Protein AF-A0A945SGS2-F1 (afdb_monomer_lite)

pLDDT: mean 89.03, std 10.21, range [45.59, 98.19]

Secondary structure (DSSP, 8-state):
-EEEEEEEESS-HHHHHHHHH-HHHHHHHHTTTEEEEEEESSS--SS--TT--EEEEEEETTTEEEEEEEE-EEEEE-SS-EEEEE---B-STTGGG-SEEEEEEEEEE-SBSSEEEEEEEEEE-GGGHHHHHHHHHHHHHHHHHHHHHHGGGGS-HHHHHHHHHHHHSPP--SPPHHHHHHHTTPPP-EEEEET-TT-HHHHHHHHTT-EEEEEES-HHHHHHHHHHHHHHHHHH-----EEEEE--TTTSPPPP-TT-EEEEEEES----HHHHHHHHHHHHHHEEEEEEEEEE-B-GGGGGSSS----GGGB--HHHHHTTSPP-

Structure (mmCIF, N/CA/C/O backbone):
data_AF-A0A945SGS2-F1
#
_entry.id   AF-A0A945SGS2-F1
#
loop_
_atom_site.group_PDB
_atom_site.id
_atom_site.type_symbol
_atom_site.label_atom_id
_atom_site.label_alt_id
_atom_site.label_comp_id
_atom_site.label_asym_id
_atom_site.label_entity_id
_atom_site.label_seq_id
_atom_site.pdbx_PDB_ins_code
_atom_site.Cartn_x
_atom_site.Cartn_y
_atom_site.Cartn_z
_atom_site.occupancy
_atom_site.B_iso_or_equiv
_atom_site.auth_seq_id
_atom_site.auth_comp_id
_atom_site.auth_asym_id
_atom_site.auth_atom_id
_atom_site.pdbx_PDB_model_num
ATOM 1 N N . MET A 1 1 ? 27.101 -7.516 -10.297 1.00 91.81 1 MET A N 1
ATOM 2 C CA . MET A 1 1 ? 27.060 -6.389 -9.331 1.00 91.81 1 MET A CA 1
ATOM 3 C C . MET A 1 1 ? 25.618 -6.093 -8.938 1.00 91.81 1 MET A C 1
ATOM 5 O O . MET A 1 1 ? 24.712 -6.468 -9.669 1.00 91.81 1 MET A O 1
ATOM 9 N N . LYS A 1 2 ? 25.403 -5.429 -7.794 1.00 94.69 2 LYS A N 1
ATOM 10 C CA . LYS A 1 2 ? 24.066 -5.116 -7.269 1.00 94.69 2 LYS A CA 1
ATOM 11 C C . LYS A 1 2 ? 23.910 -3.619 -6.990 1.00 94.69 2 LYS A C 1
ATOM 13 O O . LYS A 1 2 ? 24.799 -2.997 -6.405 1.00 94.69 2 LYS A O 1
ATOM 18 N N . VAL A 1 3 ? 22.773 -3.055 -7.382 1.00 95.50 3 VAL A N 1
ATOM 19 C CA . VAL A 1 3 ? 22.263 -1.751 -6.942 1.00 95.50 3 VAL A CA 1
ATOM 20 C C . VAL A 1 3 ? 21.017 -2.031 -6.108 1.00 95.50 3 VAL A C 1
ATOM 22 O O . VAL A 1 3 ? 20.158 -2.787 -6.535 1.00 95.50 3 VAL A O 1
ATOM 25 N N . SER A 1 4 ? 20.929 -1.480 -4.901 1.00 96.56 4 SER A N 1
ATOM 26 C CA . SER A 1 4 ? 19.769 -1.658 -4.020 1.00 96.56 4 SER A CA 1
ATOM 27 C C . SER A 1 4 ? 19.513 -0.358 -3.277 1.00 96.56 4 SER A C 1
ATOM 29 O O . SER A 1 4 ? 20.411 0.173 -2.617 1.00 96.56 4 SER A O 1
ATOM 31 N N . LEU A 1 5 ? 18.319 0.197 -3.459 1.00 96.56 5 LEU A N 1
ATOM 32 C CA . LEU A 1 5 ? 17.861 1.408 -2.788 1.00 96.56 5 LEU A CA 1
ATOM 33 C C . LEU A 1 5 ? 16.509 1.136 -2.128 1.00 96.56 5 LEU A C 1
ATOM 35 O O . LEU A 1 5 ? 15.723 0.315 -2.598 1.00 96.56 5 LEU A O 1
ATOM 39 N N . ARG A 1 6 ? 16.222 1.874 -1.056 1.00 95.69 6 ARG A N 1
ATOM 40 C CA . ARG A 1 6 ? 14.911 1.881 -0.405 1.00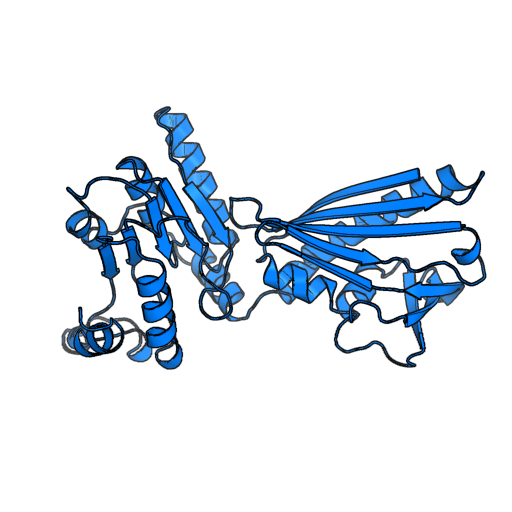 95.69 6 ARG A CA 1
ATOM 41 C C . ARG A 1 6 ? 14.309 3.269 -0.438 1.00 95.69 6 ARG A C 1
ATOM 43 O O . ARG A 1 6 ? 15.023 4.266 -0.301 1.00 95.69 6 ARG A O 1
ATOM 50 N N . VAL A 1 7 ? 12.993 3.325 -0.582 1.00 94.44 7 VAL A N 1
ATOM 51 C CA . VAL A 1 7 ? 12.248 4.575 -0.580 1.00 94.44 7 VAL A CA 1
ATOM 52 C C . VAL A 1 7 ? 10.895 4.417 0.098 1.00 94.44 7 VAL A C 1
ATOM 54 O O . VAL A 1 7 ? 10.188 3.443 -0.117 1.00 94.44 7 VAL A O 1
ATOM 57 N N . MET A 1 8 ? 10.537 5.416 0.901 1.00 92.19 8 MET A N 1
ATOM 58 C CA . MET A 1 8 ? 9.206 5.549 1.482 1.00 92.19 8 MET A CA 1
ATOM 59 C C . MET A 1 8 ? 8.302 6.315 0.521 1.00 92.19 8 MET A C 1
ATOM 61 O O . MET A 1 8 ? 8.643 7.429 0.105 1.00 92.19 8 MET A O 1
ATOM 65 N N . LEU A 1 9 ? 7.166 5.717 0.183 1.00 92.31 9 LEU A N 1
ATOM 66 C CA . LEU A 1 9 ? 6.154 6.260 -0.712 1.00 92.31 9 LEU A CA 1
ATOM 67 C C . LEU A 1 9 ? 4.896 6.586 0.110 1.00 92.31 9 LEU A C 1
ATOM 69 O O . LEU A 1 9 ? 4.345 5.684 0.741 1.00 92.31 9 LEU A O 1
ATOM 73 N N . PRO A 1 10 ? 4.436 7.850 0.153 1.00 88.94 10 PRO A N 1
ATOM 74 C CA . PRO A 1 10 ? 3.226 8.244 0.879 1.00 88.94 10 PRO A CA 1
ATOM 75 C C . PRO A 1 10 ? 1.946 7.846 0.116 1.00 88.94 10 PRO A C 1
ATOM 77 O O . PRO A 1 10 ? 1.160 8.695 -0.298 1.00 88.94 10 PRO A O 1
ATOM 80 N N . CYS A 1 11 ? 1.766 6.545 -0.087 1.00 89.44 11 CYS A N 1
ATOM 81 C CA . CYS A 1 11 ? 0.606 5.901 -0.701 1.00 89.44 11 CYS A CA 1
ATOM 82 C C . CYS A 1 11 ? 0.388 4.524 -0.056 1.00 89.44 11 CYS A C 1
ATOM 84 O O . CYS A 1 11 ? 1.286 4.006 0.624 1.00 89.44 11 CYS A O 1
ATOM 86 N N . THR A 1 12 ? -0.777 3.920 -0.283 1.00 88.88 12 THR A N 1
ATOM 87 C CA . THR A 1 12 ? -1.044 2.544 0.165 1.00 88.88 12 THR A CA 1
ATOM 88 C C . THR A 1 12 ? -0.219 1.533 -0.642 1.00 88.88 12 THR A C 1
ATOM 90 O O . THR A 1 12 ? 0.296 1.841 -1.725 1.00 88.88 12 THR A O 1
ATOM 93 N N . VAL A 1 13 ? -0.087 0.305 -0.122 1.00 89.69 13 VAL A N 1
ATOM 94 C CA . VAL A 1 13 ? 0.622 -0.781 -0.827 1.00 89.69 13 VAL A CA 1
ATOM 95 C C . VAL A 1 13 ? -0.072 -1.084 -2.154 1.00 89.69 13 VAL A C 1
ATOM 97 O O . VAL A 1 13 ? 0.602 -1.297 -3.158 1.00 89.69 13 VAL A O 1
ATOM 100 N N . SER A 1 14 ? -1.405 -1.053 -2.176 1.00 88.62 14 SER A N 1
ATOM 101 C CA . SER A 1 14 ? -2.217 -1.300 -3.369 1.00 88.62 14 SER A CA 1
ATOM 102 C C . SER A 1 14 ? -2.056 -0.202 -4.427 1.00 88.62 14 SER A C 1
ATOM 104 O O . SER A 1 14 ? -1.898 -0.518 -5.605 1.00 88.62 14 SER A O 1
ATOM 106 N N . GLU A 1 15 ? -2.000 1.073 -4.023 1.00 91.75 15 GLU A N 1
ATOM 107 C CA . GLU A 1 15 ? -1.710 2.199 -4.927 1.00 91.75 15 GLU A CA 1
ATOM 108 C C . GLU A 1 15 ? -0.306 2.072 -5.545 1.00 91.75 15 GLU A C 1
ATOM 110 O O . GLU A 1 15 ? -0.137 2.183 -6.761 1.00 91.75 15 GLU A O 1
ATOM 115 N N . ALA A 1 16 ? 0.707 1.763 -4.726 1.00 94.44 16 ALA A N 1
ATOM 116 C CA . ALA A 1 16 ? 2.061 1.513 -5.217 1.00 94.44 16 ALA A CA 1
ATOM 117 C C . ALA A 1 16 ? 2.120 0.285 -6.142 1.00 94.44 16 ALA A C 1
ATOM 119 O O . ALA A 1 16 ? 2.808 0.314 -7.161 1.00 94.44 16 ALA A O 1
ATOM 120 N N . TRP A 1 17 ? 1.391 -0.785 -5.817 1.00 94.62 17 TRP A N 1
ATOM 121 C CA . TRP A 1 17 ? 1.343 -2.011 -6.614 1.00 94.62 17 TRP A CA 1
ATOM 122 C C . TRP A 1 17 ? 0.748 -1.764 -7.998 1.00 94.62 17 TRP A C 1
ATOM 124 O O . TRP A 1 17 ? 1.344 -2.174 -8.995 1.00 94.62 17 TRP A O 1
ATOM 134 N N . ALA A 1 18 ? -0.364 -1.030 -8.071 1.00 94.25 18 ALA A N 1
ATOM 135 C CA . ALA A 1 18 ? -0.963 -0.609 -9.333 1.00 94.25 18 ALA A CA 1
ATOM 136 C C . ALA A 1 18 ? 0.009 0.251 -10.158 1.00 94.25 18 ALA A C 1
ATOM 138 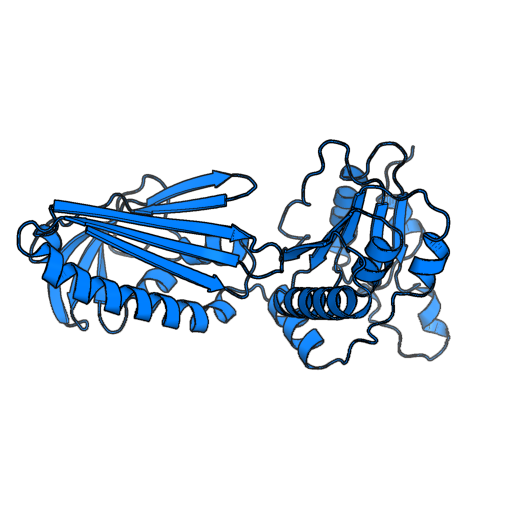O O . ALA A 1 18 ? 0.184 0.007 -11.350 1.00 94.25 18 ALA A O 1
ATOM 139 N N . ALA A 1 19 ? 0.717 1.189 -9.519 1.00 96.19 19 ALA A N 1
ATOM 140 C CA . ALA A 1 19 ? 1.714 2.023 -10.189 1.00 96.19 19 ALA A CA 1
ATOM 141 C C . ALA A 1 19 ? 2.895 1.218 -10.760 1.00 96.19 19 ALA A C 1
ATOM 143 O O . ALA A 1 19 ? 3.389 1.542 -11.839 1.00 96.19 19 ALA A O 1
ATOM 144 N N . LEU A 1 20 ? 3.345 0.154 -10.083 1.00 96.62 20 LEU A N 1
ATOM 145 C CA . LEU A 1 20 ? 4.379 -0.738 -10.628 1.00 96.62 20 LEU A CA 1
ATOM 146 C C . LEU A 1 20 ? 3.898 -1.519 -11.860 1.00 96.62 20 LEU A C 1
ATOM 148 O O . LEU A 1 20 ? 4.720 -1.879 -12.701 1.00 96.62 20 LEU A O 1
ATOM 152 N N . HIS A 1 21 ? 2.589 -1.745 -11.986 1.00 97.00 21 HIS A N 1
ATOM 153 C CA . HIS A 1 21 ? 1.982 -2.404 -13.140 1.00 97.00 21 HIS A CA 1
ATOM 154 C C . HIS A 1 21 ? 1.683 -1.447 -14.299 1.00 97.00 21 HIS A C 1
ATOM 156 O O . HIS A 1 21 ? 1.364 -1.924 -15.381 1.00 97.00 21 HIS A O 1
ATOM 162 N N . ASP A 1 22 ? 1.815 -0.132 -14.123 1.00 96.88 22 ASP A N 1
ATOM 163 C CA . ASP A 1 22 ? 1.507 0.860 -15.155 1.00 96.88 22 ASP A CA 1
ATOM 164 C C . ASP A 1 22 ? 2.745 1.181 -16.033 1.00 96.88 22 ASP A C 1
ATOM 166 O O . ASP A 1 22 ? 3.735 1.758 -15.552 1.00 96.88 22 ASP A O 1
ATOM 170 N N . PRO A 1 23 ? 2.725 0.877 -17.349 1.00 96.38 23 PRO A N 1
ATOM 171 C CA . PRO A 1 23 ? 3.820 1.230 -18.257 1.00 96.38 23 PRO A CA 1
ATOM 172 C C . PRO A 1 23 ? 4.071 2.739 -18.388 1.00 96.38 23 PRO A C 1
ATOM 174 O O . PRO A 1 23 ? 5.188 3.157 -18.728 1.00 96.38 23 PRO A O 1
ATOM 177 N N . ALA A 1 24 ? 3.076 3.583 -18.100 1.00 95.56 24 ALA A N 1
ATOM 178 C CA . ALA A 1 24 ? 3.249 5.029 -18.062 1.00 95.56 24 ALA A CA 1
ATOM 179 C C . ALA A 1 24 ? 4.173 5.443 -16.908 1.00 95.56 24 ALA A C 1
ATOM 181 O O . ALA A 1 24 ? 5.042 6.300 -17.104 1.00 95.56 24 ALA A O 1
ATOM 182 N N . VAL A 1 25 ? 4.071 4.789 -15.744 1.00 96.38 25 VAL A N 1
ATOM 183 C CA . VAL A 1 25 ? 4.983 5.008 -14.610 1.00 96.38 25 VAL A CA 1
ATOM 184 C C . VAL A 1 25 ? 6.394 4.562 -14.976 1.00 96.38 25 VAL A C 1
ATOM 186 O O . VAL A 1 25 ? 7.332 5.342 -14.805 1.00 96.38 25 VAL A O 1
ATOM 189 N N . PHE A 1 26 ? 6.553 3.368 -15.562 1.00 96.00 26 PHE A N 1
ATOM 190 C CA . PHE A 1 26 ? 7.840 2.882 -16.087 1.00 96.00 26 PHE A CA 1
ATOM 191 C C . PHE A 1 26 ? 8.490 3.880 -17.061 1.00 96.00 26 PHE A C 1
ATOM 193 O O . PHE A 1 26 ? 9.680 4.195 -16.955 1.00 96.00 26 PHE A O 1
ATOM 200 N N . THR A 1 27 ? 7.699 4.438 -17.977 1.00 95.62 27 THR A N 1
ATOM 201 C CA . THR A 1 27 ? 8.158 5.451 -18.933 1.00 95.62 27 THR A CA 1
ATOM 202 C C . THR A 1 27 ? 8.552 6.756 -18.238 1.00 95.62 27 THR A C 1
ATOM 204 O O . THR A 1 27 ? 9.588 7.344 -18.558 1.00 95.62 27 THR A O 1
ATOM 207 N N . ALA A 1 28 ? 7.743 7.234 -17.291 1.00 96.25 28 ALA A N 1
ATOM 208 C CA . ALA A 1 28 ? 7.964 8.506 -16.611 1.00 96.25 28 ALA A CA 1
ATOM 209 C C . ALA A 1 28 ? 9.240 8.493 -15.762 1.00 96.25 28 ALA A C 1
ATOM 211 O O . ALA A 1 28 ? 10.031 9.433 -15.832 1.00 96.25 28 ALA A O 1
ATOM 212 N N . VAL A 1 29 ? 9.483 7.413 -15.017 1.00 96.31 29 VAL A N 1
ATOM 213 C CA . VAL A 1 29 ? 10.672 7.284 -14.158 1.00 96.31 29 VAL A CA 1
ATOM 214 C C . VAL A 1 29 ? 11.967 7.022 -14.936 1.00 96.31 29 VAL A C 1
ATOM 216 O O . VAL A 1 29 ? 13.052 7.178 -14.378 1.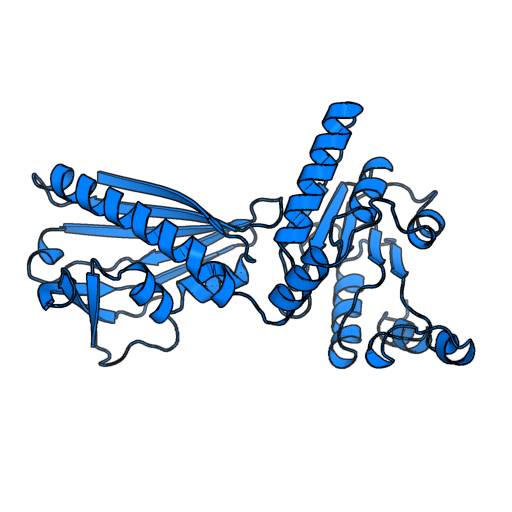00 96.31 29 VAL A O 1
ATOM 219 N N . SER A 1 30 ? 11.860 6.658 -16.217 1.00 95.44 30 SER A N 1
ATOM 220 C CA . SER A 1 30 ? 13.002 6.441 -17.112 1.00 95.44 30 SER A CA 1
ATOM 221 C C . SER A 1 30 ? 13.482 7.734 -17.783 1.00 95.44 30 SER A C 1
ATOM 223 O O . SER A 1 30 ? 14.677 7.904 -18.040 1.00 95.44 30 SER A O 1
ATOM 225 N N . LYS A 1 31 ? 12.574 8.689 -18.026 1.00 93.88 31 LYS A N 1
ATOM 226 C CA . LYS A 1 31 ? 12.897 9.990 -18.632 1.00 93.88 31 LYS A CA 1
ATOM 227 C C . LYS A 1 31 ? 13.691 10.889 -17.668 1.00 93.88 31 LYS A C 1
ATOM 229 O O . LYS A 1 31 ? 13.432 10.853 -16.468 1.00 93.88 31 LYS A O 1
ATOM 234 N N . PRO A 1 32 ? 14.604 11.748 -18.167 1.00 94.00 32 PRO A N 1
ATOM 235 C CA . PRO A 1 32 ? 14.967 11.916 -19.577 1.00 94.00 32 PRO A CA 1
ATOM 236 C C . PRO A 1 32 ? 16.052 10.935 -20.056 1.00 94.00 32 PRO A C 1
ATOM 238 O O . PRO A 1 32 ? 16.351 10.912 -21.244 1.00 94.00 32 PRO A O 1
ATOM 241 N N . PHE A 1 33 ? 16.647 10.143 -19.158 1.00 92.81 33 PHE A N 1
ATOM 242 C CA . PHE A 1 33 ? 17.819 9.315 -19.460 1.00 92.81 33 PHE A CA 1
ATOM 243 C C . PHE A 1 33 ? 17.535 8.204 -20.469 1.00 92.81 33 PHE A C 1
ATOM 245 O O . PHE A 1 33 ? 18.345 7.973 -21.365 1.00 92.81 33 PHE A O 1
ATOM 252 N N . LEU A 1 34 ? 16.388 7.543 -20.331 1.00 93.75 34 LEU A N 1
ATOM 253 C CA . LEU A 1 34 ? 15.961 6.443 -21.181 1.00 93.75 34 LEU A CA 1
ATOM 254 C C . LEU A 1 34 ? 14.540 6.685 -21.682 1.00 93.75 34 LEU A C 1
ATOM 256 O O . LEU A 1 34 ? 13.638 7.068 -20.930 1.00 93.75 34 LEU A O 1
ATOM 260 N N . ARG A 1 35 ? 14.338 6.426 -22.972 1.00 95.44 35 ARG A N 1
ATOM 261 C CA . ARG A 1 35 ? 13.020 6.284 -23.585 1.00 95.44 35 ARG A CA 1
ATOM 262 C C . ARG A 1 35 ? 12.914 4.878 -24.147 1.00 95.44 35 ARG A C 1
ATOM 264 O O . ARG A 1 35 ? 13.825 4.430 -24.833 1.00 95.44 35 ARG A O 1
ATOM 271 N N . PHE A 1 36 ? 11.787 4.233 -23.892 1.00 95.38 36 PHE A N 1
ATOM 272 C CA . PHE A 1 36 ? 11.474 2.929 -24.453 1.00 95.38 36 PHE A CA 1
ATOM 273 C C . PHE A 1 36 ? 10.381 3.078 -25.505 1.00 95.38 36 PHE A C 1
ATOM 275 O O . PHE A 1 36 ? 9.413 3.816 -25.288 1.00 95.38 36 PHE A O 1
ATOM 282 N N . ARG A 1 37 ? 10.553 2.420 -26.650 1.00 95.50 37 ARG A N 1
ATOM 283 C CA . ARG A 1 37 ? 9.510 2.278 -27.668 1.00 95.50 37 ARG A CA 1
ATOM 284 C C . ARG A 1 37 ? 9.063 0.819 -27.718 1.00 95.50 37 ARG A C 1
ATOM 286 O O . ARG A 1 37 ? 9.930 -0.042 -27.852 1.00 95.50 37 ARG A O 1
ATOM 293 N N . PRO A 1 38 ? 7.764 0.532 -27.585 1.00 96.62 38 PRO A N 1
ATOM 294 C CA . PRO A 1 38 ? 7.255 -0.826 -27.725 1.00 96.62 38 PRO A CA 1
ATOM 295 C C . PRO A 1 38 ? 7.477 -1.323 -29.161 1.00 96.62 38 PRO A C 1
ATOM 297 O O . PRO A 1 38 ? 7.284 -0.573 -30.115 1.00 96.62 38 PRO A O 1
ATOM 300 N N . LEU A 1 39 ? 7.951 -2.561 -29.297 1.00 96.25 39 LEU A N 1
ATOM 301 C CA . LEU A 1 39 ? 8.151 -3.244 -30.580 1.00 96.25 39 LEU A CA 1
ATOM 302 C C . LEU A 1 39 ? 7.246 -4.467 -30.709 1.00 96.25 39 LEU A C 1
ATOM 304 O O . LEU A 1 39 ? 6.756 -4.758 -31.794 1.00 96.25 39 LEU A O 1
ATOM 308 N N . ASN A 1 40 ? 7.047 -5.204 -29.616 1.00 94.31 40 ASN A N 1
ATOM 309 C CA . ASN A 1 40 ? 6.096 -6.304 -29.577 1.00 94.31 40 ASN A CA 1
ATOM 310 C C . ASN A 1 40 ? 5.531 -6.466 -28.159 1.00 94.31 40 ASN A C 1
ATOM 312 O O . ASN A 1 40 ? 6.295 -6.838 -27.261 1.00 94.31 40 ASN A O 1
ATOM 316 N N . PRO A 1 41 ? 4.228 -6.217 -27.945 1.00 93.06 41 PRO A N 1
ATOM 317 C CA . PRO A 1 41 ? 3.274 -5.584 -28.872 1.00 93.06 41 PRO A CA 1
ATOM 318 C C . PRO A 1 41 ? 3.706 -4.166 -29.308 1.00 93.06 41 PRO A C 1
ATOM 320 O O . PRO A 1 41 ? 4.576 -3.572 -28.678 1.00 93.06 41 PRO A O 1
ATOM 323 N N . GLU A 1 42 ? 3.120 -3.627 -30.385 1.00 93.75 42 GLU A N 1
ATOM 324 C CA . GLU A 1 42 ? 3.448 -2.289 -30.941 1.00 93.75 42 GLU A CA 1
ATOM 325 C C . GLU A 1 42 ? 3.013 -1.116 -30.044 1.00 93.75 42 GLU A C 1
ATOM 327 O O . GLU A 1 42 ? 3.420 0.026 -30.251 1.00 93.75 42 GLU A O 1
ATOM 332 N N . GLU A 1 43 ? 2.218 -1.392 -29.014 1.00 95.06 43 GLU A N 1
ATOM 333 C CA . GLU A 1 43 ? 1.821 -0.438 -27.985 1.00 95.06 43 GLU A CA 1
ATOM 334 C C . GLU A 1 43 ? 2.060 -1.044 -26.605 1.00 95.06 43 GLU A C 1
ATOM 336 O O . GLU A 1 43 ? 1.988 -2.261 -26.420 1.00 95.06 43 GLU A O 1
ATOM 341 N N . PHE A 1 44 ? 2.329 -0.199 -25.608 1.00 95.56 44 PHE A N 1
ATOM 342 C CA . PHE A 1 44 ? 2.371 -0.682 -24.233 1.00 95.56 44 PHE A CA 1
ATOM 343 C C . PHE A 1 44 ? 0.983 -1.174 -23.800 1.00 95.56 44 PHE A C 1
ATOM 345 O O . PHE A 1 44 ? -0.025 -0.561 -24.162 1.00 95.56 44 PHE A O 1
ATOM 352 N N . PRO A 1 45 ? 0.908 -2.252 -23.000 1.00 95.62 45 PRO A N 1
ATOM 353 C CA . PRO A 1 45 ? -0.367 -2.701 -22.460 1.00 95.62 45 PRO A CA 1
ATOM 354 C C . PRO A 1 45 ? -0.949 -1.642 -21.511 1.00 95.62 45 PRO A C 1
ATOM 356 O O . PRO A 1 45 ? -0.256 -0.732 -21.061 1.00 95.62 45 PRO A O 1
ATOM 359 N N . LYS A 1 46 ? -2.221 -1.786 -21.126 1.00 94.50 46 LYS A N 1
ATOM 360 C CA . LYS A 1 46 ? -2.786 -0.954 -20.046 1.00 94.50 46 LYS A CA 1
ATOM 361 C C . LYS A 1 46 ? -2.121 -1.232 -18.695 1.00 94.50 46 LYS A C 1
ATOM 363 O O . LYS A 1 46 ? -1.982 -0.324 -17.887 1.00 94.50 46 LYS A O 1
ATOM 368 N N . ALA A 1 47 ? -1.741 -2.486 -18.464 1.00 95.94 47 ALA A N 1
ATOM 369 C CA . ALA A 1 47 ? -1.011 -2.926 -17.289 1.00 95.94 47 ALA A CA 1
ATOM 370 C C . ALA A 1 47 ? -0.097 -4.102 -17.652 1.00 95.94 47 ALA A C 1
ATOM 372 O O . ALA A 1 47 ? -0.457 -4.943 -18.482 1.00 95.94 47 ALA A O 1
ATOM 373 N N . TRP A 1 48 ? 1.074 -4.174 -17.027 1.00 96.19 48 TRP A N 1
ATOM 374 C CA . TRP A 1 48 ? 1.972 -5.317 -17.137 1.00 96.19 48 TRP A CA 1
ATOM 375 C C . TRP A 1 48 ? 1.274 -6.591 -16.662 1.00 96.19 48 TRP A C 1
ATOM 377 O O . TRP A 1 48 ? 0.604 -6.601 -15.635 1.00 96.19 48 TRP A O 1
ATOM 387 N N . SER A 1 49 ? 1.443 -7.675 -17.411 1.00 95.12 49 SER A N 1
ATOM 388 C CA . SER A 1 49 ? 0.882 -8.985 -17.067 1.00 95.12 49 SER A CA 1
ATOM 389 C C . SER A 1 49 ? 2.000 -9.962 -16.731 1.00 95.12 49 SER A C 1
ATOM 391 O O . SER A 1 49 ? 2.970 -10.073 -17.484 1.00 95.12 49 SER A O 1
ATOM 393 N N . THR A 1 50 ? 1.857 -10.665 -15.606 1.00 95.38 50 THR A N 1
ATOM 394 C CA . THR A 1 50 ? 2.834 -11.660 -15.144 1.00 95.38 50 THR A CA 1
ATOM 395 C C . THR A 1 50 ? 3.019 -12.767 -16.189 1.00 95.38 50 THR A C 1
ATOM 397 O O . THR A 1 50 ? 2.054 -13.211 -16.813 1.00 95.38 50 THR A O 1
ATOM 400 N N . GLY A 1 51 ? 4.261 -13.181 -16.431 1.00 92.19 51 GLY A N 1
ATOM 401 C CA . GLY A 1 51 ? 4.630 -14.205 -17.413 1.00 92.19 51 GLY A CA 1
ATOM 402 C C . GLY A 1 51 ? 4.532 -13.780 -18.883 1.00 92.19 51 GLY A C 1
ATOM 403 O O . GLY A 1 51 ? 4.912 -14.556 -19.756 1.00 92.19 51 GLY A O 1
ATOM 404 N N . SER A 1 52 ? 4.052 -12.569 -19.183 1.00 94.50 52 SER A N 1
ATOM 405 C CA . SER A 1 52 ? 4.041 -12.040 -20.552 1.00 94.50 52 SER A CA 1
ATOM 406 C C . SER A 1 52 ? 5.399 -11.445 -20.918 1.00 94.50 52 SER A C 1
ATOM 408 O O . SER A 1 52 ? 6.051 -10.821 -20.086 1.00 94.50 52 SER A O 1
ATOM 410 N N . THR A 1 53 ? 5.798 -11.584 -22.180 1.00 95.44 53 THR A N 1
ATOM 411 C CA . THR A 1 53 ? 7.031 -10.988 -22.704 1.00 95.44 53 THR A CA 1
ATOM 412 C C . THR A 1 53 ? 6.707 -9.776 -23.571 1.00 95.44 53 THR A C 1
ATOM 414 O O . THR A 1 53 ? 5.875 -9.856 -24.473 1.00 95.44 53 THR A O 1
ATOM 417 N N . TYR A 1 54 ? 7.410 -8.674 -23.320 1.00 96.50 54 TYR A N 1
ATOM 418 C CA . TYR A 1 54 ? 7.325 -7.431 -24.080 1.00 96.50 54 TYR A CA 1
ATOM 419 C C . TYR A 1 54 ? 8.706 -7.087 -24.629 1.00 96.50 54 TYR A C 1
ATOM 421 O O . TYR A 1 54 ? 9.696 -7.146 -23.903 1.00 96.50 54 TYR A O 1
ATOM 429 N N . VAL A 1 55 ? 8.793 -6.703 -25.898 1.00 96.88 55 VAL A N 1
ATOM 430 C CA . VAL A 1 55 ? 10.052 -6.278 -26.521 1.00 96.88 55 VAL A CA 1
ATOM 431 C C . VAL A 1 55 ? 10.011 -4.779 -26.757 1.00 96.88 55 VAL A C 1
ATOM 433 O O . VAL A 1 55 ? 9.045 -4.260 -27.317 1.00 96.88 55 VAL A O 1
ATOM 436 N N . VAL A 1 56 ? 11.071 -4.088 -26.343 1.00 96.62 56 VAL A N 1
ATOM 437 C CA . VAL A 1 56 ? 11.204 -2.634 -26.464 1.00 96.62 56 VAL A CA 1
ATOM 438 C C . VAL A 1 56 ? 12.529 -2.241 -27.114 1.00 96.62 56 VAL A C 1
ATOM 440 O O . VAL A 1 56 ? 13.557 -2.883 -26.902 1.00 96.62 56 VAL A O 1
ATOM 443 N N . GLU A 1 57 ? 12.523 -1.146 -27.869 1.00 97.06 57 GLU A N 1
ATOM 444 C CA . GLU A 1 57 ? 13.729 -0.411 -28.257 1.00 97.06 57 GLU A CA 1
ATOM 445 C C . GLU A 1 57 ? 14.088 0.585 -27.149 1.00 97.06 57 GLU A C 1
ATOM 447 O O . GLU A 1 57 ? 13.261 1.414 -26.760 1.00 97.06 57 GLU A O 1
ATOM 452 N N . GLY A 1 58 ? 15.324 0.524 -26.651 1.00 96.12 58 GLY A N 1
ATOM 453 C CA . GLY A 1 58 ? 15.861 1.489 -25.697 1.00 96.12 58 GLY A CA 1
ATOM 454 C C . GLY A 1 58 ? 16.624 2.612 -26.395 1.00 96.12 58 GLY A C 1
ATOM 455 O O . GLY A 1 58 ? 17.507 2.368 -27.217 1.00 96.12 58 GLY A O 1
ATOM 456 N N . LEU A 1 59 ? 16.320 3.856 -26.031 1.00 96.19 59 LEU A N 1
ATOM 457 C CA . LEU A 1 59 ? 16.949 5.060 -26.571 1.00 96.19 59 LEU A CA 1
ATOM 458 C C . LEU A 1 59 ? 17.546 5.894 -25.433 1.00 96.19 59 LEU A C 1
ATOM 460 O O . LEU A 1 59 ? 16.806 6.409 -24.586 1.00 96.19 59 LEU A O 1
ATOM 464 N N . ALA A 1 60 ? 18.864 6.090 -25.432 1.00 94.00 60 ALA A N 1
ATOM 465 C CA . ALA A 1 60 ? 19.514 7.021 -24.515 1.00 94.00 60 ALA A CA 1
ATOM 466 C C . ALA A 1 60 ? 19.154 8.458 -24.899 1.00 94.00 60 ALA A C 1
ATOM 468 O O . ALA A 1 60 ? 19.161 8.820 -26.081 1.00 94.00 60 ALA A O 1
ATOM 469 N N . LEU A 1 61 ? 18.804 9.268 -23.898 1.00 91.38 61 LEU A N 1
ATOM 470 C CA . LEU A 1 61 ? 18.355 10.657 -24.061 1.00 91.38 61 LEU A CA 1
ATOM 471 C C . LEU A 1 61 ? 17.173 10.822 -25.040 1.00 91.38 61 LEU A C 1
ATOM 473 O O . LEU A 1 61 ? 16.859 11.927 -25.472 1.00 91.38 61 LEU A O 1
ATOM 477 N N . GLY A 1 62 ? 16.496 9.723 -25.386 1.00 90.06 62 GLY A N 1
ATOM 478 C CA . GLY A 1 62 ? 15.361 9.694 -26.301 1.00 90.06 62 GLY A CA 1
ATOM 479 C C . GLY A 1 62 ? 15.683 9.584 -27.792 1.00 90.06 62 GLY A C 1
ATOM 480 O O . GLY A 1 62 ? 14.732 9.489 -28.568 1.00 90.06 62 GLY A O 1
ATOM 481 N N . PHE A 1 63 ? 16.957 9.570 -28.200 1.00 92.38 63 PHE A N 1
ATOM 482 C CA . PHE A 1 63 ? 17.334 9.548 -29.623 1.00 92.38 63 PHE A CA 1
ATOM 483 C C . PHE A 1 63 ? 18.564 8.699 -29.975 1.00 92.38 63 PHE A C 1
ATOM 485 O O . PHE A 1 63 ? 18.762 8.431 -31.155 1.00 92.38 63 PHE A O 1
ATOM 492 N N . ILE A 1 64 ? 19.375 8.259 -29.007 1.00 94.81 64 ILE A N 1
ATOM 493 C CA . ILE A 1 64 ? 20.554 7.416 -29.270 1.00 94.81 64 ILE A CA 1
ATOM 494 C C . ILE A 1 64 ? 20.156 5.942 -29.104 1.00 94.81 64 ILE A C 1
ATOM 496 O O . ILE A 1 64 ? 19.866 5.544 -27.974 1.00 94.81 64 ILE A O 1
ATOM 500 N N . PRO A 1 65 ? 20.145 5.115 -30.164 1.00 95.12 65 PRO A N 1
ATOM 501 C CA . PRO A 1 65 ? 19.774 3.706 -30.050 1.00 95.12 65 PRO A CA 1
ATOM 502 C C . PRO A 1 65 ? 20.742 2.937 -29.148 1.00 95.12 65 PRO A C 1
ATOM 504 O O . PRO A 1 65 ? 21.948 2.917 -29.387 1.00 95.12 65 PRO A O 1
ATOM 507 N N . LEU A 1 66 ? 20.205 2.286 -28.116 1.00 94.31 66 LEU A N 1
ATOM 508 C CA . LEU A 1 66 ? 20.952 1.379 -27.239 1.00 94.31 66 LEU A CA 1
ATOM 509 C C . LEU A 1 66 ? 20.747 -0.094 -27.607 1.00 94.31 66 LEU A C 1
ATOM 511 O O . LEU A 1 66 ? 21.495 -0.944 -27.127 1.00 94.31 66 LEU A O 1
ATOM 515 N N . GLY A 1 67 ? 19.772 -0.387 -28.469 1.00 95.19 67 GLY A N 1
ATOM 516 C CA . GLY A 1 67 ? 19.385 -1.733 -28.880 1.00 95.19 67 GLY A CA 1
ATOM 517 C C . GLY A 1 67 ? 18.029 -2.140 -28.314 1.00 95.19 67 GLY A C 1
ATOM 518 O O . GLY A 1 67 ? 17.251 -1.304 -27.850 1.00 95.19 67 GLY A O 1
ATOM 519 N N . HIS A 1 68 ? 17.739 -3.435 -28.384 1.00 95.75 68 HIS A N 1
ATOM 520 C CA . HIS A 1 68 ? 16.467 -3.997 -27.942 1.00 95.75 68 HIS A CA 1
ATOM 521 C C . HIS A 1 68 ? 16.608 -4.700 -26.593 1.00 95.75 68 HIS A C 1
ATOM 523 O O . HIS A 1 68 ? 17.659 -5.268 -26.281 1.00 95.75 68 HIS A O 1
ATOM 529 N N . GLN A 1 69 ? 15.530 -4.696 -25.820 1.00 94.50 69 GLN A N 1
ATOM 530 C CA . GLN A 1 69 ? 15.425 -5.377 -24.537 1.00 94.50 69 GLN A CA 1
ATOM 531 C C . GLN A 1 69 ? 14.088 -6.109 -24.438 1.00 94.50 69 GLN A C 1
ATOM 533 O O . GLN A 1 69 ? 13.055 -5.623 -24.894 1.00 94.50 69 GLN A O 1
ATOM 538 N N . GLU A 1 70 ? 14.136 -7.283 -23.824 1.00 95.31 70 GLU A N 1
ATOM 539 C CA . GLU A 1 70 ? 12.975 -8.010 -23.340 1.00 95.31 70 GLU A CA 1
ATOM 540 C C . GLU A 1 70 ? 12.619 -7.521 -21.932 1.00 95.31 70 GLU A C 1
ATOM 542 O O . GLU A 1 70 ? 13.511 -7.358 -21.100 1.00 95.31 70 GLU A O 1
ATOM 547 N N . ILE A 1 71 ? 11.332 -7.313 -21.671 1.00 94.69 71 ILE A N 1
ATOM 548 C CA . ILE A 1 71 ? 10.741 -7.108 -20.349 1.00 94.69 71 ILE A CA 1
ATOM 549 C C . ILE A 1 71 ? 9.839 -8.315 -20.099 1.00 94.69 71 ILE A C 1
ATOM 551 O O . ILE A 1 71 ? 8.928 -8.583 -20.886 1.00 94.69 71 ILE A O 1
ATOM 555 N N . ASN A 1 72 ? 10.085 -9.040 -19.015 1.00 95.38 72 ASN A N 1
ATOM 556 C CA . ASN A 1 72 ? 9.311 -10.210 -18.613 1.00 95.38 72 ASN A CA 1
ATOM 557 C C . ASN A 1 72 ? 8.899 -10.063 -17.139 1.00 95.38 72 ASN A C 1
ATOM 559 O O . ASN A 1 72 ? 9.645 -10.468 -16.240 1.00 95.38 72 ASN A O 1
ATOM 563 N N . PRO A 1 73 ? 7.736 -9.441 -16.871 1.00 96.50 73 PRO A N 1
ATOM 564 C CA . PRO A 1 73 ? 7.229 -9.256 -15.522 1.00 96.50 73 PRO A CA 1
ATOM 565 C C . PRO A 1 73 ? 6.873 -10.591 -14.869 1.00 96.50 73 PRO A C 1
ATOM 567 O O . PRO A 1 73 ? 6.153 -11.401 -15.447 1.00 96.50 73 PRO A O 1
ATOM 570 N N . VAL A 1 74 ? 7.307 -10.794 -13.631 1.00 96.31 74 VAL A N 1
ATOM 571 C CA . VAL A 1 74 ? 6.905 -11.904 -12.766 1.00 96.31 74 VAL A CA 1
ATOM 572 C C . VAL A 1 74 ? 6.575 -11.347 -11.393 1.00 96.31 74 VAL A C 1
ATOM 574 O O . VAL A 1 74 ? 7.424 -10.754 -10.724 1.00 96.31 74 VAL A O 1
ATOM 577 N N . THR A 1 75 ? 5.331 -11.531 -10.971 1.00 96.38 75 THR A N 1
ATOM 578 C CA . THR A 1 75 ? 4.803 -10.972 -9.727 1.00 96.38 75 THR A CA 1
ATOM 579 C C . THR A 1 75 ? 4.439 -12.061 -8.728 1.00 96.38 75 THR A C 1
ATOM 581 O O . THR A 1 75 ? 3.977 -13.141 -9.091 1.00 96.38 75 THR A O 1
ATOM 584 N N . THR A 1 76 ? 4.660 -11.772 -7.449 1.00 95.00 76 THR A N 1
ATOM 585 C CA . THR A 1 76 ? 4.279 -12.629 -6.323 1.00 95.00 76 THR A CA 1
ATOM 586 C C . THR A 1 76 ? 3.662 -11.774 -5.228 1.00 95.00 76 THR A C 1
ATOM 588 O O . THR A 1 76 ? 4.196 -10.709 -4.910 1.00 95.00 76 THR A O 1
ATOM 591 N N . GLU A 1 77 ? 2.577 -12.248 -4.624 1.00 91.88 77 GLU A N 1
ATOM 592 C CA . GLU A 1 77 ? 1.842 -11.524 -3.588 1.00 91.88 77 GLU A CA 1
ATOM 593 C C . GLU A 1 77 ? 1.692 -12.392 -2.337 1.00 91.88 77 GLU A C 1
ATOM 595 O O . GLU A 1 77 ? 1.388 -13.579 -2.421 1.00 91.88 77 GLU A O 1
ATOM 600 N N . SER A 1 78 ? 1.913 -11.779 -1.180 1.00 84.88 78 SER A N 1
ATOM 601 C CA . SER A 1 78 ? 1.637 -12.318 0.151 1.00 84.88 78 SER A CA 1
ATOM 602 C C . SER A 1 78 ? 0.993 -11.221 1.005 1.00 84.88 78 SER A C 1
ATOM 604 O O . SER A 1 78 ? 0.946 -10.060 0.587 1.00 84.88 78 SER A O 1
ATOM 606 N N . ASP A 1 79 ? 0.539 -11.557 2.212 1.00 69.00 79 ASP A N 1
ATOM 607 C CA . ASP A 1 79 ? -0.137 -10.596 3.098 1.00 69.00 79 ASP A CA 1
ATOM 608 C C . ASP A 1 79 ? 0.789 -9.490 3.616 1.00 69.00 79 ASP A C 1
ATOM 610 O O . ASP A 1 79 ? 0.348 -8.394 3.963 1.00 69.00 79 ASP A O 1
ATOM 614 N N . THR A 1 80 ? 2.092 -9.764 3.679 1.00 76.19 80 THR A N 1
ATOM 615 C CA . THR A 1 80 ? 3.091 -8.845 4.240 1.00 76.19 80 THR A CA 1
ATOM 616 C C . THR A 1 80 ? 3.969 -8.195 3.179 1.00 76.19 80 THR A C 1
ATOM 618 O O . THR A 1 80 ? 4.635 -7.196 3.459 1.00 76.19 80 THR A O 1
ATOM 621 N N . GLU A 1 81 ? 3.969 -8.731 1.960 1.00 89.88 81 GLU A N 1
ATOM 622 C CA . GLU A 1 81 ? 4.866 -8.306 0.895 1.00 89.88 81 GLU A CA 1
ATOM 623 C C . GLU A 1 81 ? 4.283 -8.579 -0.497 1.00 89.88 81 GLU A C 1
ATOM 625 O O . GLU A 1 81 ? 3.773 -9.668 -0.772 1.00 89.88 81 GLU A O 1
ATOM 630 N N . LYS A 1 82 ? 4.447 -7.616 -1.410 1.00 94.88 82 LYS A N 1
ATOM 631 C CA . LYS A 1 82 ? 4.209 -7.803 -2.848 1.00 94.88 82 LYS A CA 1
ATOM 632 C C . LYS A 1 82 ? 5.497 -7.539 -3.619 1.00 94.88 82 LYS A C 1
ATOM 634 O O . LYS A 1 82 ? 6.133 -6.507 -3.419 1.00 94.88 82 LYS A O 1
ATOM 639 N N . THR A 1 83 ? 5.881 -8.449 -4.507 1.00 97.25 83 THR A N 1
ATOM 640 C CA . THR A 1 83 ? 7.133 -8.351 -5.267 1.00 97.25 83 THR A CA 1
ATOM 641 C C . THR A 1 83 ? 6.871 -8.409 -6.767 1.00 97.25 83 THR A C 1
ATOM 643 O O . THR A 1 83 ? 6.293 -9.370 -7.265 1.00 97.25 83 THR A O 1
ATOM 646 N N . PHE A 1 84 ? 7.339 -7.391 -7.489 1.00 97.50 84 PHE A N 1
ATOM 647 C CA . PHE A 1 84 ? 7.375 -7.309 -8.946 1.00 97.50 84 PHE A CA 1
ATOM 648 C C . PHE A 1 84 ? 8.814 -7.534 -9.401 1.00 97.50 84 PHE A C 1
ATOM 650 O O . PHE A 1 84 ? 9.714 -6.806 -8.985 1.00 97.50 84 PHE A O 1
ATOM 657 N N . SER A 1 85 ? 9.047 -8.517 -10.258 1.00 96.31 85 SER A N 1
ATOM 658 C CA . SER A 1 85 ? 10.366 -8.784 -10.833 1.00 96.31 85 SER A CA 1
ATOM 659 C C . SER A 1 85 ? 10.314 -8.669 -12.351 1.00 96.31 85 SER A C 1
ATOM 661 O O . SER A 1 85 ? 9.304 -9.014 -12.949 1.00 96.31 85 SER A O 1
ATOM 663 N N . ASP A 1 86 ? 11.392 -8.207 -12.971 1.00 94.50 86 ASP A N 1
ATOM 664 C CA . ASP A 1 86 ? 11.614 -8.288 -14.412 1.00 94.50 86 ASP A CA 1
ATOM 665 C C . ASP A 1 86 ? 12.769 -9.262 -14.668 1.00 94.50 86 ASP A C 1
ATOM 667 O O . ASP A 1 86 ? 13.908 -9.024 -14.246 1.00 94.50 86 ASP A O 1
ATOM 671 N N . ASN A 1 87 ? 12.438 -10.378 -15.318 1.00 89.75 87 ASN A N 1
ATOM 672 C CA . ASN A 1 87 ? 13.369 -11.434 -15.723 1.00 89.75 87 ASN A CA 1
ATOM 673 C C . ASN A 1 87 ? 13.803 -11.295 -17.191 1.00 89.75 87 ASN A C 1
ATOM 675 O O . ASN A 1 87 ? 14.344 -12.236 -17.775 1.00 89.75 87 ASN A O 1
ATOM 679 N N . GLY A 1 88 ? 13.519 -10.146 -17.799 1.00 88.38 88 GLY A N 1
ATOM 680 C CA . GLY A 1 88 ? 13.917 -9.818 -19.150 1.00 88.38 88 GLY A CA 1
ATOM 681 C C . GLY A 1 88 ? 15.433 -9.720 -19.338 1.00 88.38 88 GLY A C 1
ATOM 682 O O . GLY A 1 88 ? 16.236 -9.867 -18.414 1.00 88.38 88 GLY A O 1
ATOM 683 N N . ARG A 1 89 ? 15.852 -9.475 -20.579 1.00 91.19 89 ARG A N 1
ATOM 684 C CA . ARG A 1 89 ? 17.269 -9.444 -20.968 1.00 91.19 89 ARG A CA 1
ATOM 685 C C . ARG A 1 89 ? 17.528 -8.476 -22.110 1.00 91.19 89 ARG A C 1
ATOM 687 O O . ARG A 1 89 ? 16.649 -8.207 -22.927 1.00 91.19 89 ARG A O 1
ATOM 694 N N . GLY A 1 90 ? 18.766 -8.005 -22.216 1.00 91.56 90 GLY A N 1
ATOM 695 C CA . GLY A 1 90 ? 19.227 -7.320 -23.419 1.00 91.56 90 GLY A CA 1
ATOM 696 C C . GLY A 1 90 ? 19.259 -8.275 -24.613 1.00 91.56 90 GLY A C 1
ATOM 697 O O . GLY A 1 90 ? 19.756 -9.395 -24.507 1.00 91.56 90 GLY A O 1
ATOM 698 N N . ILE A 1 91 ? 18.724 -7.837 -25.751 1.00 92.44 91 ILE A N 1
ATOM 699 C CA . ILE A 1 91 ? 18.687 -8.619 -26.996 1.00 92.44 91 ILE A CA 1
ATOM 700 C C . ILE A 1 91 ? 19.803 -8.168 -27.944 1.00 92.44 91 ILE A C 1
ATOM 702 O O . ILE A 1 91 ? 20.437 -8.997 -28.591 1.00 92.44 91 ILE A O 1
ATOM 706 N N . SER A 1 92 ? 20.047 -6.859 -28.051 1.00 93.81 92 SER A N 1
ATOM 707 C CA . SER A 1 92 ? 21.007 -6.294 -29.007 1.00 93.81 92 SER A CA 1
ATOM 708 C C . SER A 1 92 ? 21.629 -4.985 -28.511 1.00 93.81 92 SER A C 1
ATOM 710 O O . SER A 1 92 ? 21.207 -4.421 -27.501 1.00 93.81 92 SER A O 1
ATOM 712 N N . GLY A 1 93 ? 22.642 -4.494 -29.232 1.00 92.00 93 GLY A N 1
ATOM 713 C CA . GLY A 1 93 ? 23.298 -3.216 -28.948 1.00 92.00 93 GLY A CA 1
ATOM 714 C C . GLY A 1 93 ? 24.013 -3.180 -27.594 1.00 92.00 93 GLY A C 1
ATOM 715 O O . GLY A 1 93 ? 24.457 -4.205 -27.079 1.00 92.00 93 GLY A O 1
ATOM 716 N N . ALA A 1 94 ? 24.116 -1.985 -27.010 1.00 87.94 94 ALA A N 1
ATOM 717 C CA . ALA A 1 94 ? 24.698 -1.783 -25.686 1.00 87.94 94 ALA A CA 1
ATOM 718 C C . ALA A 1 94 ? 23.898 -2.492 -24.578 1.00 87.94 94 ALA A C 1
ATOM 720 O O . ALA A 1 94 ? 24.488 -2.917 -23.587 1.00 87.94 94 ALA A O 1
ATOM 721 N N . LEU A 1 95 ? 22.580 -2.660 -24.750 1.00 87.12 95 LEU A N 1
ATOM 722 C CA . LEU A 1 95 ? 21.744 -3.410 -23.803 1.00 87.12 95 LEU A CA 1
ATOM 723 C C . LEU A 1 95 ? 22.106 -4.901 -23.785 1.00 87.12 95 LEU A C 1
ATOM 725 O O . LEU A 1 95 ? 22.101 -5.515 -22.723 1.00 87.12 95 LEU A O 1
ATOM 729 N N . GLY A 1 96 ? 22.488 -5.470 -24.932 1.00 88.75 96 GLY A N 1
ATOM 730 C CA . GLY A 1 96 ? 22.947 -6.858 -25.048 1.00 88.75 96 GLY A CA 1
ATOM 731 C C . GLY A 1 96 ? 24.308 -7.150 -24.399 1.00 88.75 96 GLY A C 1
ATOM 732 O O . GLY A 1 96 ? 24.660 -8.315 -24.244 1.00 88.75 96 GLY A O 1
ATOM 733 N N . LEU A 1 97 ? 25.071 -6.125 -23.991 1.00 88.12 97 LEU A N 1
ATOM 734 C CA . LEU A 1 97 ? 26.328 -6.309 -23.247 1.00 88.12 97 LEU A CA 1
ATOM 735 C C . LEU A 1 97 ? 26.096 -6.745 -21.792 1.00 88.12 97 LEU A C 1
ATOM 737 O O . LEU A 1 97 ? 27.024 -7.223 -21.140 1.00 88.12 97 LEU A O 1
ATOM 741 N N . VAL A 1 98 ? 24.876 -6.563 -21.278 1.00 86.25 98 VAL A N 1
ATOM 742 C CA . VAL A 1 98 ? 24.481 -6.971 -19.930 1.00 86.25 98 VAL A CA 1
ATOM 743 C C . VAL A 1 98 ? 23.953 -8.409 -19.996 1.00 86.25 98 VAL A C 1
ATOM 745 O O . VAL A 1 98 ? 22.819 -8.647 -20.407 1.00 86.25 98 VAL A O 1
ATOM 748 N N . SER A 1 99 ? 24.791 -9.376 -19.618 1.00 81.50 99 SER A N 1
ATOM 749 C CA . SER A 1 99 ? 24.528 -10.819 -19.732 1.00 81.50 99 SER A CA 1
ATOM 750 C C . SER A 1 99 ? 23.470 -11.331 -18.750 1.00 81.50 99 SER A C 1
ATOM 752 O O . SER A 1 99 ? 22.803 -12.328 -19.019 1.00 81.50 99 SER A O 1
ATOM 754 N N . SER A 1 100 ? 23.296 -10.646 -17.620 1.00 85.38 100 SER A N 1
ATOM 755 C CA . SER A 1 100 ? 22.236 -10.893 -16.642 1.00 85.38 100 SER A CA 1
ATOM 756 C C . SER A 1 100 ? 21.624 -9.561 -16.242 1.00 85.38 100 SER A C 1
ATOM 758 O O . SER A 1 100 ? 22.360 -8.654 -15.865 1.00 85.38 100 SER A O 1
ATOM 760 N N . PHE A 1 101 ? 20.297 -9.464 -16.257 1.00 88.19 101 PHE A N 1
ATOM 761 C CA . PHE A 1 101 ? 19.546 -8.313 -15.765 1.00 88.19 101 PHE A CA 1
ATOM 762 C C . PHE A 1 101 ? 18.370 -8.831 -14.935 1.00 88.19 101 PHE A C 1
ATOM 764 O O . PHE A 1 101 ? 17.450 -9.439 -15.465 1.00 88.19 101 PHE A O 1
ATOM 771 N N . ARG A 1 102 ? 18.433 -8.661 -13.615 1.00 91.50 102 ARG A N 1
ATOM 772 C CA . ARG A 1 102 ? 17.377 -9.075 -12.689 1.00 91.50 102 ARG A CA 1
ATOM 773 C C . ARG A 1 102 ? 16.974 -7.884 -11.849 1.00 91.50 102 ARG A C 1
ATOM 775 O O . ARG A 1 102 ? 17.693 -7.489 -10.931 1.00 91.50 102 ARG A O 1
ATOM 782 N N . HIS A 1 103 ? 15.831 -7.305 -12.184 1.00 95.50 103 HIS A N 1
ATOM 783 C CA . HIS A 1 103 ? 15.262 -6.181 -11.453 1.00 95.50 103 HIS A CA 1
ATOM 784 C C . HIS A 1 103 ? 14.136 -6.692 -10.561 1.00 95.50 103 HIS A C 1
ATOM 786 O O . HIS A 1 103 ? 13.219 -7.346 -11.038 1.00 95.50 103 HIS A O 1
ATOM 792 N N . ARG A 1 104 ? 14.210 -6.420 -9.260 1.00 97.06 104 ARG A N 1
ATOM 793 C CA . ARG A 1 104 ? 13.208 -6.795 -8.264 1.00 97.06 104 ARG A CA 1
ATOM 794 C C . ARG A 1 104 ? 12.769 -5.562 -7.492 1.00 97.06 104 ARG A C 1
ATOM 796 O O . ARG A 1 104 ? 13.593 -4.836 -6.945 1.00 97.06 104 ARG A O 1
ATOM 803 N N . MET A 1 105 ? 11.466 -5.359 -7.415 1.00 97.75 105 MET A N 1
ATOM 804 C CA . MET A 1 105 ? 10.819 -4.306 -6.652 1.00 97.75 105 MET A CA 1
ATOM 805 C C . MET A 1 105 ? 9.883 -4.939 -5.644 1.00 97.75 105 MET A C 1
ATOM 807 O O . MET A 1 105 ? 8.946 -5.640 -6.015 1.00 97.75 105 MET A O 1
ATOM 811 N N . THR A 1 106 ? 10.131 -4.675 -4.375 1.00 97.25 106 THR A N 1
ATOM 812 C CA . THR A 1 106 ? 9.404 -5.282 -3.273 1.00 97.25 106 THR A CA 1
ATOM 813 C C . THR A 1 106 ? 8.737 -4.198 -2.442 1.00 97.25 106 THR A C 1
ATOM 815 O O . THR A 1 106 ? 9.408 -3.299 -1.935 1.00 97.25 106 THR A O 1
ATOM 818 N N . LEU A 1 107 ? 7.415 -4.282 -2.320 1.00 95.75 107 LEU A N 1
ATOM 819 C CA . LEU A 1 107 ? 6.575 -3.381 -1.544 1.00 95.75 107 LEU A CA 1
ATOM 820 C C . LEU A 1 107 ? 6.223 -4.014 -0.202 1.00 95.75 107 LEU A C 1
ATOM 822 O O . LEU A 1 107 ? 5.746 -5.150 -0.155 1.00 95.75 107 LEU A O 1
ATOM 826 N N . ARG A 1 108 ? 6.407 -3.248 0.872 1.00 91.50 108 ARG A N 1
ATOM 827 C CA . ARG A 1 108 ? 6.014 -3.618 2.234 1.00 91.50 108 ARG A CA 1
ATOM 828 C C . ARG A 1 108 ? 5.274 -2.468 2.909 1.00 91.50 108 ARG A C 1
ATOM 830 O O . ARG A 1 108 ? 5.625 -1.305 2.692 1.00 91.50 108 ARG A O 1
ATOM 837 N N . PRO A 1 109 ? 4.287 -2.748 3.768 1.00 84.31 109 PRO A N 1
ATOM 838 C CA . PRO A 1 109 ? 3.760 -1.726 4.657 1.00 84.31 109 PRO A CA 1
ATOM 839 C C . PRO A 1 109 ? 4.867 -1.291 5.628 1.00 84.31 109 PRO A C 1
ATOM 841 O O . PRO A 1 109 ? 5.548 -2.127 6.215 1.00 84.31 109 PRO A O 1
ATOM 844 N N . SER A 1 110 ? 5.048 0.014 5.836 1.00 79.56 110 SER A N 1
ATOM 845 C CA . SER A 1 110 ? 6.065 0.509 6.783 1.00 79.56 110 SER A CA 1
ATOM 846 C C . SER A 1 110 ? 5.669 0.424 8.257 1.00 79.56 110 SER A C 1
ATOM 848 O O . SER A 1 110 ? 6.450 0.798 9.129 1.00 79.56 110 SER A O 1
ATOM 850 N N . GLY A 1 111 ? 4.436 -0.000 8.539 1.00 71.06 111 GLY A N 1
ATOM 851 C CA . GLY A 1 111 ? 3.854 -0.027 9.881 1.00 71.06 111 GLY A CA 1
ATOM 852 C C . GLY A 1 111 ? 3.402 1.334 10.424 1.00 71.06 111 GLY A C 1
ATOM 853 O O . GLY A 1 111 ? 2.809 1.360 11.496 1.00 71.06 111 GLY A O 1
ATOM 854 N N . VAL A 1 112 ? 3.663 2.444 9.715 1.00 68.75 112 VAL A N 1
ATOM 855 C CA . VAL A 1 112 ? 3.317 3.828 10.125 1.00 68.75 112 VAL A CA 1
ATOM 856 C C . VAL A 1 112 ? 2.495 4.580 9.062 1.00 68.75 112 VAL A C 1
ATOM 858 O O . VAL A 1 112 ? 2.352 5.797 9.123 1.00 68.75 112 VAL A O 1
ATOM 861 N N . GLY A 1 113 ? 1.987 3.867 8.047 1.00 71.25 113 GLY A N 1
ATOM 862 C CA . GLY A 1 113 ? 1.195 4.433 6.945 1.00 71.25 113 GLY A CA 1
ATOM 863 C C . GLY A 1 113 ? 1.855 4.390 5.557 1.00 71.25 113 GLY A C 1
ATOM 864 O O . GLY A 1 113 ? 1.282 3.796 4.654 1.00 71.25 113 GLY A O 1
ATOM 865 N N . PRO A 1 114 ? 3.045 4.968 5.315 1.00 82.62 114 PRO A N 1
ATOM 866 C CA . PRO A 1 114 ? 3.663 4.922 3.991 1.00 82.62 114 PRO A CA 1
ATOM 867 C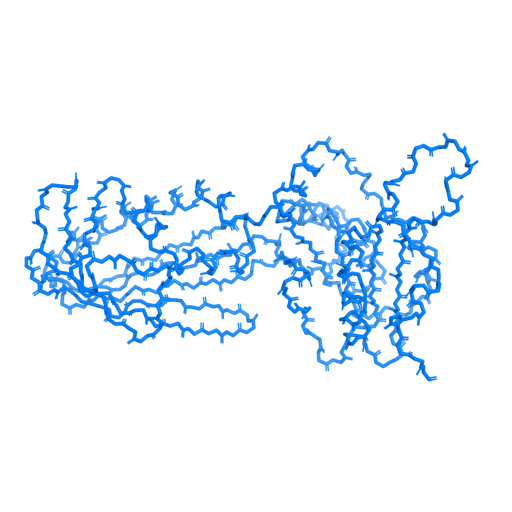 C . PRO A 1 114 ? 4.057 3.499 3.568 1.00 82.62 114 PRO A C 1
ATOM 869 O O . PRO A 1 114 ? 4.269 2.608 4.393 1.00 82.62 114 PRO A O 1
ATOM 872 N N . THR A 1 115 ? 4.215 3.293 2.268 1.00 90.44 115 THR A N 1
ATOM 873 C CA . THR A 1 115 ? 4.717 2.039 1.703 1.00 90.44 115 THR A CA 1
ATOM 874 C C . THR A 1 115 ? 6.236 2.103 1.574 1.00 90.44 115 THR A C 1
ATOM 876 O O . THR A 1 115 ? 6.774 3.054 1.006 1.00 90.44 115 THR A O 1
ATOM 879 N N . GLU A 1 116 ? 6.947 1.105 2.097 1.00 93.19 116 GLU A N 1
ATOM 880 C CA . GLU A 1 116 ? 8.365 0.904 1.796 1.00 93.19 116 GLU A CA 1
ATOM 881 C C . GLU A 1 116 ? 8.483 0.193 0.442 1.00 93.19 116 GLU A C 1
ATOM 883 O O . GLU A 1 116 ? 7.942 -0.895 0.257 1.00 93.19 116 GLU A O 1
ATOM 888 N N . LEU A 1 117 ? 9.215 0.792 -0.495 1.00 96.31 117 LEU A N 1
ATOM 889 C CA . LEU A 1 117 ? 9.670 0.147 -1.722 1.00 96.31 117 LEU A CA 1
ATOM 890 C C . LEU A 1 117 ? 11.167 -0.153 -1.602 1.00 96.31 117 LEU A C 1
ATOM 892 O O . LEU A 1 117 ? 11.985 0.767 -1.507 1.00 96.31 117 LEU A O 1
ATOM 896 N N . GLN A 1 118 ? 11.528 -1.431 -1.665 1.00 96.81 118 GLN A N 1
ATOM 897 C CA . GLN A 1 118 ? 12.893 -1.896 -1.892 1.00 96.81 118 GLN A CA 1
ATOM 898 C C . GLN A 1 118 ? 13.074 -2.203 -3.380 1.00 96.81 118 GLN A C 1
ATOM 900 O O . GLN A 1 118 ? 12.371 -3.040 -3.934 1.00 96.81 118 GLN A O 1
ATOM 905 N N . ASP A 1 119 ? 14.012 -1.518 -4.026 1.00 97.25 119 ASP A N 1
ATOM 906 C CA . ASP A 1 119 ? 14.241 -1.581 -5.469 1.00 97.25 119 ASP A CA 1
ATOM 907 C C . ASP A 1 119 ? 15.676 -2.057 -5.734 1.00 97.25 119 ASP A C 1
ATOM 909 O O . ASP A 1 119 ? 16.646 -1.361 -5.411 1.00 97.25 119 ASP A O 1
ATOM 913 N N . GLU A 1 120 ? 15.805 -3.268 -6.271 1.00 97.00 120 GLU A N 1
ATOM 914 C CA . GLU A 1 120 ? 17.067 -3.981 -6.433 1.00 97.00 120 GLU A CA 1
ATOM 915 C C . GLU A 1 120 ? 17.315 -4.366 -7.889 1.00 97.00 120 GLU A C 1
ATOM 917 O O . GLU A 1 120 ? 16.521 -5.074 -8.498 1.00 97.00 120 GLU A O 1
ATOM 922 N N . LEU A 1 121 ? 18.463 -3.968 -8.426 1.00 95.62 121 LEU A N 1
ATOM 923 C CA . LEU A 1 121 ? 18.976 -4.451 -9.700 1.00 95.62 121 LEU A CA 1
ATOM 924 C C . LEU A 1 121 ? 20.225 -5.289 -9.465 1.00 95.62 121 LEU A C 1
ATOM 926 O O . LEU A 1 121 ? 21.239 -4.786 -8.975 1.00 95.62 121 LEU A O 1
ATOM 930 N N . GLU A 1 122 ? 20.179 -6.543 -9.884 1.00 94.94 122 GLU A N 1
ATOM 931 C CA . GLU A 1 122 ? 21.347 -7.397 -10.029 1.00 94.94 122 GLU A CA 1
ATOM 932 C C . GLU A 1 122 ? 21.678 -7.556 -11.510 1.00 94.94 122 GLU A C 1
ATOM 934 O O . GLU A 1 122 ? 20.823 -7.918 -12.318 1.00 94.94 122 GLU A O 1
ATOM 939 N N . PHE A 1 123 ? 22.924 -7.265 -11.878 1.00 93.50 123 PHE A N 1
ATOM 940 C CA . PHE A 1 123 ? 23.344 -7.320 -13.271 1.00 93.50 123 PHE A CA 1
ATOM 941 C C . PHE A 1 123 ? 24.796 -7.770 -13.442 1.00 93.50 123 PHE A C 1
ATOM 943 O O . PHE A 1 123 ? 25.609 -7.630 -12.525 1.00 93.50 123 PHE A O 1
ATOM 950 N N . ASP A 1 124 ? 25.135 -8.264 -14.629 1.00 92.7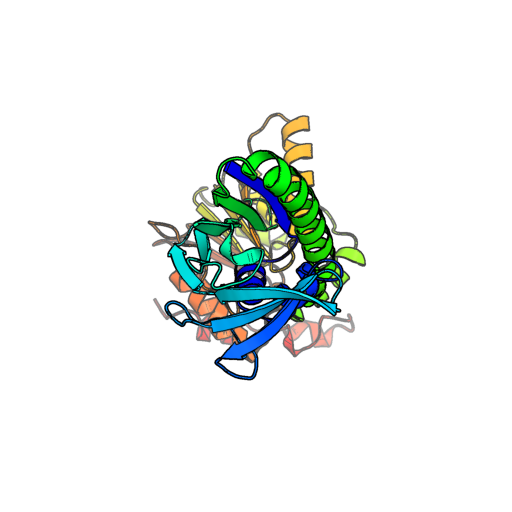5 124 ASP A N 1
ATOM 951 C CA . ASP A 1 124 ? 26.502 -8.617 -15.020 1.00 92.75 124 ASP A CA 1
ATOM 952 C C . ASP A 1 124 ? 26.797 -8.084 -16.428 1.00 92.75 124 ASP A C 1
ATOM 954 O O . ASP A 1 124 ? 25.998 -8.270 -17.340 1.00 92.75 124 ASP A O 1
ATOM 958 N N . ALA A 1 125 ? 27.916 -7.378 -16.582 1.00 92.44 125 ALA A N 1
ATOM 959 C CA . ALA A 1 125 ? 28.428 -6.858 -17.852 1.00 92.44 125 ALA A CA 1
ATOM 960 C C . ALA A 1 125 ? 29.935 -7.158 -18.009 1.00 92.44 125 ALA A C 1
ATOM 962 O O . ALA A 1 125 ? 30.684 -6.395 -18.629 1.00 92.44 125 ALA A O 1
ATOM 963 N N . GLY A 1 126 ? 30.421 -8.225 -17.362 1.00 92.69 126 GLY A N 1
ATOM 964 C CA . GLY A 1 126 ? 31.830 -8.603 -17.345 1.00 92.69 126 GLY A CA 1
ATOM 965 C C . GLY A 1 126 ? 32.716 -7.491 -16.782 1.00 92.69 126 GLY A C 1
ATOM 966 O O . GLY A 1 126 ? 32.403 -6.883 -15.753 1.00 92.69 126 GLY A O 1
ATOM 967 N N . VAL A 1 127 ? 33.810 -7.181 -17.482 1.00 93.50 127 VAL A N 1
ATOM 968 C CA . VAL A 1 127 ? 34.790 -6.153 -17.078 1.00 93.50 127 VAL A CA 1
ATOM 969 C C . VAL A 1 127 ? 34.211 -4.736 -17.023 1.00 93.50 127 VAL A C 1
ATOM 971 O O . VAL A 1 127 ? 34.749 -3.884 -16.321 1.00 93.50 127 VAL A O 1
ATOM 974 N N . LEU A 1 128 ? 33.099 -4.478 -17.723 1.00 92.19 128 LEU A N 1
ATOM 975 C CA . LEU A 1 128 ? 32.429 -3.176 -17.716 1.00 92.19 128 LEU A CA 1
ATOM 976 C C . LEU A 1 128 ? 31.479 -3.006 -16.524 1.00 92.19 128 LEU A C 1
ATOM 978 O O . LEU A 1 128 ? 30.973 -1.903 -16.308 1.00 92.19 128 LEU A O 1
ATOM 982 N N . SER A 1 129 ? 31.251 -4.051 -15.719 1.00 93.75 129 SER A N 1
ATOM 983 C CA . SER A 1 129 ? 30.312 -4.007 -14.592 1.00 93.75 129 SER A CA 1
ATOM 984 C C . SER A 1 129 ? 30.510 -2.801 -13.657 1.00 93.75 129 SER A C 1
ATOM 986 O O . SER A 1 129 ? 29.505 -2.164 -13.339 1.00 93.75 129 SER A O 1
ATOM 988 N N . PRO A 1 130 ? 31.741 -2.404 -13.256 1.00 95.19 130 PRO A N 1
ATOM 989 C CA . PRO A 1 130 ? 31.937 -1.233 -12.394 1.00 95.19 130 PRO A CA 1
ATOM 990 C C . PRO A 1 130 ? 31.474 0.085 -13.030 1.00 95.19 130 PRO A C 1
ATOM 992 O O . PRO A 1 130 ? 30.915 0.941 -12.343 1.00 95.19 130 PRO A O 1
ATOM 995 N N . LEU A 1 131 ? 31.659 0.235 -14.345 1.00 93.19 131 LEU A N 1
ATOM 996 C CA . LEU A 1 131 ? 31.220 1.414 -15.092 1.00 93.19 131 LEU A CA 1
ATOM 997 C C . LEU A 1 131 ? 29.688 1.477 -15.164 1.00 93.19 131 LEU A C 1
ATOM 999 O O . LEU A 1 131 ? 29.091 2.499 -14.822 1.00 93.19 131 LEU A O 1
ATOM 1003 N N . PHE A 1 132 ? 29.049 0.366 -15.546 1.00 91.81 132 PHE A N 1
ATOM 1004 C CA . PHE A 1 132 ? 27.587 0.258 -15.570 1.00 91.81 132 PHE A CA 1
ATOM 1005 C C . PHE A 1 132 ? 26.981 0.454 -14.180 1.00 91.81 132 PHE A C 1
ATOM 1007 O O . PHE A 1 132 ? 25.943 1.097 -14.053 1.00 91.81 132 PHE A O 1
ATOM 1014 N N . TRP A 1 133 ? 27.641 -0.031 -13.126 1.00 95.75 133 TRP A N 1
ATOM 1015 C CA . TRP A 1 133 ? 27.172 0.130 -11.752 1.00 95.75 133 TRP A CA 1
ATOM 1016 C C . TRP A 1 133 ? 27.042 1.598 -11.356 1.00 95.75 133 TRP A C 1
ATOM 1018 O O . TRP A 1 133 ? 26.034 1.980 -10.761 1.00 95.75 133 TRP A O 1
ATOM 1028 N N . LEU A 1 134 ? 28.024 2.431 -11.713 1.00 95.44 134 LEU A N 1
ATOM 1029 C CA . LEU A 1 134 ? 27.973 3.864 -11.429 1.00 95.44 134 LEU A CA 1
ATOM 1030 C C . LEU A 1 134 ? 26.789 4.525 -12.152 1.00 95.44 134 LEU A C 1
ATOM 1032 O O . LEU A 1 134 ? 26.022 5.265 -11.530 1.00 95.44 134 LEU A O 1
ATOM 1036 N N . GLY A 1 135 ? 26.597 4.194 -13.433 1.00 93.75 135 GLY A N 1
ATOM 1037 C CA . GLY A 1 135 ? 25.471 4.677 -14.236 1.00 93.75 135 GLY A CA 1
ATOM 1038 C C . GLY A 1 135 ? 24.114 4.239 -13.678 1.00 93.75 135 GLY A C 1
ATOM 1039 O O . GLY A 1 135 ? 23.241 5.075 -13.436 1.00 93.75 135 GLY A O 1
ATOM 1040 N N . PHE A 1 136 ? 23.946 2.946 -13.388 1.00 94.44 136 PHE A N 1
ATOM 1041 C CA . PHE A 1 136 ? 22.718 2.416 -12.800 1.00 94.44 136 PHE A CA 1
ATOM 1042 C C . PHE A 1 136 ? 22.442 3.005 -11.423 1.00 94.44 136 PHE A C 1
ATOM 1044 O O . PHE A 1 136 ? 21.300 3.336 -11.131 1.00 94.44 136 PHE A O 1
ATOM 1051 N N . ARG A 1 137 ? 23.456 3.221 -10.583 1.00 95.69 137 ARG A N 1
ATOM 1052 C CA . ARG A 1 137 ? 23.260 3.838 -9.266 1.00 95.69 137 ARG A CA 1
ATOM 1053 C C . ARG A 1 137 ? 22.739 5.273 -9.369 1.00 95.69 137 ARG A C 1
ATOM 1055 O O . ARG A 1 137 ? 21.847 5.643 -8.604 1.00 95.69 137 ARG A O 1
ATOM 1062 N N . MET A 1 138 ? 23.236 6.062 -10.325 1.00 95.81 138 MET A N 1
ATOM 1063 C CA . MET A 1 138 ? 22.690 7.395 -10.611 1.00 95.81 138 MET A CA 1
ATOM 1064 C C . MET A 1 138 ? 21.255 7.321 -11.145 1.00 95.81 138 MET A C 1
ATOM 1066 O O . MET A 1 138 ? 20.385 8.062 -10.681 1.00 95.81 138 MET A O 1
ATOM 1070 N N . PHE A 1 139 ? 20.991 6.403 -12.077 1.00 95.62 139 PHE A N 1
ATOM 1071 C CA . PHE A 1 139 ? 19.658 6.200 -12.642 1.00 95.62 139 PHE A CA 1
ATOM 1072 C C . PHE A 1 139 ? 18.636 5.745 -11.586 1.00 95.62 139 PHE A C 1
ATOM 1074 O O . PHE A 1 139 ? 17.540 6.295 -11.532 1.00 95.62 139 PHE A O 1
ATOM 1081 N N . TRP A 1 140 ? 18.993 4.821 -10.689 1.00 95.62 140 TRP A N 1
ATOM 1082 C CA . TRP A 1 140 ? 18.118 4.348 -9.606 1.00 95.62 140 TRP A CA 1
ATOM 1083 C C . TRP A 1 140 ? 17.746 5.466 -8.637 1.00 95.62 140 TRP A C 1
ATOM 1085 O O . TRP A 1 140 ? 16.582 5.629 -8.271 1.00 95.62 140 TRP A O 1
ATOM 1095 N N . TRP A 1 141 ? 18.723 6.287 -8.253 1.00 95.94 141 TRP A N 1
ATOM 1096 C CA . TRP A 1 141 ? 18.458 7.461 -7.428 1.00 95.94 141 TRP A CA 1
ATOM 1097 C C . TRP A 1 141 ? 17.504 8.446 -8.118 1.00 95.94 141 TRP A C 1
ATOM 1099 O O . TRP A 1 141 ? 16.601 8.993 -7.478 1.00 95.94 141 TRP A O 1
ATOM 1109 N N . TRP A 1 142 ? 17.675 8.658 -9.425 1.00 95.94 142 TRP A N 1
ATOM 1110 C CA . TRP A 1 142 ? 16.790 9.512 -10.215 1.00 95.94 142 TRP A CA 1
ATOM 1111 C C . TRP A 1 142 ? 15.374 8.937 -10.273 1.00 95.94 142 TRP A C 1
ATOM 1113 O O . TRP A 1 142 ? 14.418 9.633 -9.931 1.00 95.94 142 TRP A O 1
ATOM 1123 N N . ARG A 1 143 ? 15.252 7.654 -10.626 1.00 96.31 143 ARG A N 1
ATOM 1124 C CA . ARG A 1 143 ? 13.999 6.895 -10.652 1.00 96.31 143 ARG A CA 1
ATOM 1125 C C . ARG A 1 143 ? 13.236 7.066 -9.338 1.00 96.31 143 ARG A C 1
ATOM 1127 O O . ARG A 1 143 ? 12.070 7.447 -9.362 1.00 96.31 143 ARG A O 1
ATOM 1134 N N . HIS A 1 144 ? 13.899 6.900 -8.190 1.00 96.12 144 HIS A N 1
ATOM 1135 C CA . HIS A 1 144 ? 13.284 7.083 -6.865 1.00 96.12 144 HIS A CA 1
ATOM 1136 C C . HIS A 1 144 ? 12.832 8.523 -6.610 1.00 96.12 144 HIS A C 1
ATOM 1138 O O . HIS A 1 144 ? 11.777 8.747 -6.014 1.00 96.12 144 HIS A O 1
ATOM 1144 N N . ARG A 1 145 ? 13.585 9.524 -7.082 1.00 96.31 145 ARG A N 1
ATOM 1145 C CA . ARG A 1 145 ? 13.154 10.929 -7.011 1.00 96.31 145 ARG A CA 1
ATOM 1146 C C . ARG A 1 145 ? 11.918 11.204 -7.854 1.00 96.31 145 ARG A C 1
ATOM 1148 O O . ARG A 1 145 ? 11.060 11.959 -7.406 1.00 96.31 145 ARG A O 1
ATOM 1155 N N . VAL A 1 146 ? 11.824 10.620 -9.045 1.00 96.06 146 VAL A N 1
ATOM 1156 C CA . VAL A 1 146 ? 10.640 10.761 -9.899 1.00 96.06 146 VAL A CA 1
ATOM 1157 C C . VAL A 1 146 ? 9.446 10.038 -9.278 1.00 96.06 146 VAL A C 1
ATOM 1159 O O . VAL A 1 146 ? 8.383 10.637 -9.177 1.00 96.06 146 VAL A O 1
ATOM 1162 N N . MET A 1 147 ? 9.624 8.822 -8.755 1.00 96.44 147 MET A N 1
ATOM 1163 C CA . MET A 1 147 ? 8.575 8.091 -8.028 1.00 96.44 147 MET A CA 1
ATOM 1164 C C . MET A 1 147 ? 7.985 8.907 -6.877 1.00 96.44 147 MET A C 1
ATOM 1166 O O . MET A 1 147 ? 6.772 9.055 -6.792 1.00 96.44 147 MET A O 1
ATOM 1170 N N . LYS A 1 148 ? 8.827 9.531 -6.041 1.00 94.56 148 LYS A N 1
ATOM 1171 C CA . LYS A 1 148 ? 8.353 10.415 -4.961 1.00 94.56 148 LYS A CA 1
ATOM 1172 C C . LYS A 1 148 ? 7.521 11.600 -5.455 1.00 94.56 148 LYS A C 1
ATOM 1174 O O . LYS A 1 148 ? 6.691 12.095 -4.705 1.00 94.56 148 LYS A O 1
ATOM 1179 N N . LYS A 1 149 ? 7.761 12.083 -6.677 1.00 94.44 149 LYS A N 1
ATOM 1180 C CA . LYS A 1 149 ? 6.974 13.167 -7.285 1.00 94.44 149 LYS A CA 1
ATOM 1181 C C . LYS A 1 149 ? 5.674 12.661 -7.905 1.00 94.44 149 LYS A C 1
ATOM 1183 O O . LYS A 1 149 ? 4.690 13.386 -7.885 1.00 94.44 149 LYS A O 1
ATOM 1188 N N . LEU A 1 150 ? 5.685 11.450 -8.459 1.00 94.69 150 LEU A N 1
ATOM 1189 C CA . LEU A 1 150 ? 4.521 10.820 -9.084 1.00 94.69 150 LEU A CA 1
ATOM 1190 C C . LEU A 1 150 ? 3.564 10.195 -8.071 1.00 94.69 150 LEU A C 1
ATOM 1192 O O . LEU A 1 150 ? 2.417 9.954 -8.410 1.00 94.69 150 LEU A O 1
ATOM 1196 N N . VAL A 1 151 ? 4.006 9.947 -6.837 1.00 92.31 151 VAL A N 1
ATOM 1197 C CA . VAL A 1 151 ? 3.200 9.230 -5.844 1.00 92.31 151 VAL A CA 1
ATOM 1198 C C . VAL A 1 151 ? 1.803 9.818 -5.665 1.00 92.31 151 VAL A C 1
ATOM 1200 O O . VAL A 1 151 ? 0.859 9.057 -5.526 1.00 92.31 151 VAL A O 1
ATOM 1203 N N . SER A 1 152 ? 1.638 11.144 -5.749 1.00 87.44 152 SER A N 1
ATOM 1204 C CA . SER A 1 152 ? 0.329 11.796 -5.648 1.00 87.44 152 SER A CA 1
ATOM 1205 C C . SER A 1 152 ? -0.616 11.448 -6.799 1.00 87.44 152 SER A C 1
ATOM 1207 O O . SER A 1 152 ? -1.819 11.397 -6.573 1.00 87.44 152 SER A O 1
ATOM 1209 N N . SER A 1 153 ? -0.107 11.174 -8.006 1.00 90.12 153 SER A N 1
ATOM 1210 C CA . SER A 1 153 ? -0.929 10.762 -9.151 1.00 90.12 153 SER A CA 1
ATOM 1211 C C . SER A 1 153 ? -1.336 9.291 -9.105 1.00 90.12 153 SER A C 1
ATOM 1213 O O . SER A 1 153 ? -2.153 8.871 -9.914 1.00 90.12 153 SER A O 1
ATOM 1215 N N . TRP A 1 154 ? -0.752 8.494 -8.208 1.00 90.62 154 TRP A N 1
ATOM 1216 C CA . TRP A 1 154 ? -1.144 7.094 -7.999 1.00 90.62 154 TRP A CA 1
ATOM 1217 C C . TRP A 1 154 ? -2.296 6.957 -7.010 1.00 90.62 154 TRP A C 1
ATOM 1219 O O . TRP A 1 154 ? -2.868 5.879 -6.873 1.00 90.62 154 TRP A O 1
ATOM 1229 N N . ARG A 1 155 ? -2.595 8.034 -6.282 1.00 85.75 155 ARG A N 1
ATOM 1230 C CA . ARG A 1 155 ? -3.523 7.997 -5.162 1.00 85.75 155 ARG A CA 1
ATOM 1231 C C . ARG A 1 155 ? -4.963 8.008 -5.626 1.00 85.75 155 ARG A C 1
ATOM 1233 O O . ARG A 1 155 ? -5.319 8.707 -6.573 1.00 85.75 155 ARG A O 1
ATOM 1240 N N . SER A 1 156 ? -5.790 7.274 -4.896 1.00 79.50 156 SER A N 1
ATOM 1241 C CA . SER A 1 156 ? -7.238 7.331 -5.044 1.00 79.50 156 SER A CA 1
ATOM 1242 C C . SER A 1 156 ? -7.763 8.747 -4.777 1.00 79.50 156 SER A C 1
ATOM 1244 O O . SER A 1 156 ? -7.244 9.477 -3.926 1.00 79.50 156 SER A O 1
ATOM 1246 N N . GLU A 1 157 ? -8.839 9.130 -5.471 1.00 79.94 157 GLU A N 1
ATOM 1247 C CA . GLU A 1 157 ? -9.530 10.405 -5.224 1.00 79.94 157 GLU A CA 1
ATOM 1248 C C . GLU A 1 157 ? -9.964 10.531 -3.756 1.00 79.94 157 GLU A C 1
ATOM 1250 O O . GLU A 1 157 ? -9.813 11.590 -3.146 1.00 79.94 157 GLU A O 1
ATOM 1255 N N . ALA A 1 158 ? -10.435 9.425 -3.169 1.00 73.94 158 ALA A N 1
ATOM 1256 C CA . ALA A 1 158 ? -10.780 9.345 -1.756 1.00 73.94 158 ALA A CA 1
ATOM 1257 C C . ALA A 1 158 ? -9.567 9.651 -0.862 1.00 73.94 158 ALA A C 1
ATOM 1259 O O . ALA A 1 158 ? -9.653 10.528 -0.002 1.00 73.94 158 ALA A O 1
ATOM 1260 N N . GLY A 1 159 ? -8.425 8.992 -1.089 1.00 78.19 159 GLY A N 1
ATOM 1261 C CA . GLY A 1 159 ? -7.197 9.224 -0.326 1.00 78.19 159 GLY A CA 1
ATOM 1262 C C . GLY A 1 159 ? -6.691 10.668 -0.423 1.00 78.19 159 GLY A C 1
ATOM 1263 O O . GLY A 1 159 ? -6.333 11.264 0.592 1.00 78.19 159 GLY A O 1
ATOM 1264 N N . LEU A 1 160 ? -6.713 11.266 -1.620 1.00 82.31 160 LEU A N 1
ATOM 1265 C CA . LEU A 1 160 ? -6.331 12.671 -1.823 1.00 82.31 160 LEU A CA 1
ATOM 1266 C C . LEU A 1 160 ? -7.278 13.644 -1.106 1.00 82.31 160 LEU A C 1
ATOM 1268 O O . LEU A 1 160 ? -6.817 14.595 -0.472 1.00 82.31 160 LEU A O 1
ATOM 1272 N N . SER A 1 161 ? -8.589 13.396 -1.172 1.00 82.75 161 SER A N 1
ATOM 1273 C CA . SER A 1 161 ? -9.594 14.215 -0.485 1.00 82.75 161 SER A CA 1
ATOM 1274 C C . SER A 1 161 ? -9.395 14.207 1.036 1.00 82.75 161 SER A C 1
ATOM 1276 O O . SER A 1 161 ? -9.483 15.253 1.689 1.00 82.75 161 SER A O 1
ATOM 1278 N N . TRP A 1 162 ? -9.062 13.047 1.611 1.00 83.06 162 TRP A N 1
ATOM 1279 C CA . TRP A 1 162 ? -8.755 12.930 3.036 1.00 83.06 162 TRP A CA 1
ATOM 1280 C C . TRP A 1 162 ? -7.471 13.655 3.427 1.00 83.06 162 TRP A C 1
ATOM 1282 O O . TRP A 1 162 ? -7.481 14.411 4.398 1.00 83.06 162 TRP A O 1
ATOM 1292 N N . ASP A 1 163 ? -6.393 13.510 2.658 1.00 83.75 163 ASP A N 1
ATOM 1293 C CA . ASP A 1 163 ? -5.141 14.237 2.896 1.00 83.75 163 ASP A CA 1
ATOM 1294 C C . ASP A 1 163 ? -5.327 15.756 2.904 1.00 83.75 163 ASP A C 1
ATOM 1296 O O . ASP A 1 163 ? -4.784 16.462 3.762 1.00 83.75 163 ASP A O 1
ATOM 1300 N N . GLU A 1 164 ? -6.127 16.276 1.975 1.00 85.00 164 GLU A N 1
ATOM 1301 C CA . GLU A 1 164 ? -6.470 17.692 1.946 1.00 85.00 164 GLU A CA 1
ATOM 1302 C C . GLU A 1 164 ? -7.236 18.107 3.211 1.00 85.00 164 GLU A C 1
ATOM 1304 O O . GLU A 1 164 ? -6.942 19.143 3.821 1.00 85.00 164 GLU A O 1
ATOM 1309 N N . ARG A 1 165 ? -8.184 17.277 3.657 1.00 83.06 165 ARG A N 1
ATOM 1310 C CA . ARG A 1 165 ? -8.950 17.517 4.885 1.00 83.06 165 ARG A CA 1
ATOM 1311 C C . ARG A 1 165 ? -8.049 17.543 6.122 1.00 83.06 165 ARG A C 1
ATOM 1313 O O . ARG A 1 165 ? -8.182 18.464 6.932 1.00 83.06 165 ARG A O 1
ATOM 1320 N N . TYR A 1 166 ? -7.110 16.602 6.235 1.00 83.50 166 TYR A N 1
ATOM 1321 C CA . TYR A 1 166 ? -6.116 16.554 7.315 1.00 83.50 166 TYR A CA 1
ATOM 1322 C C . TYR A 1 166 ? -5.095 17.698 7.232 1.00 83.50 166 TYR A C 1
ATOM 1324 O O . TYR A 1 166 ? -4.549 18.128 8.245 1.00 83.50 166 TYR A O 1
ATOM 1332 N N . THR A 1 167 ? -4.852 18.260 6.048 1.00 84.12 167 THR A N 1
ATOM 1333 C CA . THR A 1 167 ? -3.998 19.449 5.905 1.00 84.12 167 THR A CA 1
ATOM 1334 C C . THR A 1 167 ? -4.693 20.716 6.412 1.00 84.12 167 THR A C 1
ATOM 1336 O O . THR A 1 167 ? -4.058 21.563 7.037 1.00 84.12 167 THR A O 1
ATOM 1339 N N . ARG A 1 168 ? -5.999 20.859 6.158 1.00 80.19 168 ARG A N 1
ATOM 1340 C CA . ARG A 1 168 ? -6.763 22.078 6.475 1.00 80.19 168 ARG A CA 1
ATOM 1341 C C . ARG A 1 168 ? -7.264 22.139 7.918 1.00 80.19 168 ARG A C 1
ATOM 1343 O O . ARG A 1 168 ? -7.392 23.232 8.470 1.00 80.19 168 ARG A O 1
ATOM 1350 N N . LYS A 1 169 ? -7.616 21.000 8.518 1.00 70.81 169 LYS A N 1
ATOM 1351 C CA . LYS A 1 169 ? -8.271 20.953 9.831 1.00 70.81 169 LYS A CA 1
ATOM 1352 C C . LYS A 1 169 ? -7.263 20.603 10.923 1.00 70.81 169 LYS A C 1
ATOM 1354 O O . LYS A 1 169 ? -6.598 19.580 10.840 1.00 70.81 169 LYS A O 1
ATOM 1359 N N . LYS A 1 170 ? -7.196 21.420 11.978 1.00 62.97 170 LYS A N 1
ATOM 1360 C CA . LYS A 1 170 ? -6.460 21.057 13.196 1.00 62.97 170 LYS A CA 1
ATOM 1361 C C . LYS A 1 170 ? -7.232 19.979 13.952 1.00 62.97 170 LYS A C 1
ATOM 1363 O O . LYS A 1 170 ? -8.397 20.180 14.300 1.00 62.97 170 LYS A O 1
ATOM 1368 N N . TRP A 1 171 ? -6.579 18.847 14.172 1.00 69.12 171 TRP A N 1
ATOM 1369 C CA . TRP A 1 171 ? -7.076 17.767 15.011 1.00 69.12 171 TRP A CA 1
ATOM 1370 C C . TRP A 1 171 ? -7.018 18.171 16.492 1.00 69.12 171 TRP A C 1
ATOM 1372 O O . TRP A 1 171 ? -6.137 18.931 16.894 1.00 69.12 171 TRP A O 1
ATOM 1382 N N . SER A 1 172 ? -7.972 17.706 17.305 1.00 76.12 172 SER A N 1
ATOM 1383 C CA . SER A 1 172 ? -8.036 18.041 18.739 1.00 76.12 172 SER A CA 1
ATOM 1384 C C . SER A 1 172 ? -6.917 17.383 19.550 1.00 76.12 172 SER A C 1
ATOM 1386 O O . SER A 1 172 ? -6.577 17.881 20.618 1.00 76.12 172 SER A O 1
ATOM 1388 N N . GLY A 1 173 ? -6.397 16.245 19.074 1.00 82.38 173 GLY A N 1
ATOM 1389 C CA . GLY A 1 173 ? -5.463 15.382 19.806 1.00 82.38 173 GLY A CA 1
ATOM 1390 C C . GLY A 1 173 ? -6.108 14.568 20.933 1.00 82.38 173 GLY A C 1
ATOM 1391 O O . GLY A 1 173 ? -5.457 13.688 21.484 1.00 82.38 173 GLY A O 1
ATOM 1392 N N . ASN A 1 174 ? -7.378 14.827 21.254 1.00 88.44 174 ASN A N 1
ATOM 1393 C CA . ASN A 1 174 ? -8.114 14.150 22.321 1.00 88.44 174 ASN A CA 1
ATOM 1394 C C . ASN A 1 174 ? -8.981 13.020 21.751 1.00 88.44 174 ASN A C 1
ATOM 1396 O O . ASN A 1 174 ? -9.559 13.216 20.675 1.00 88.44 174 ASN A O 1
ATOM 1400 N N . PRO A 1 175 ? -9.122 11.888 22.468 1.00 92.88 175 PRO A N 1
ATOM 1401 C CA . PRO A 1 175 ? -10.020 10.820 22.056 1.00 92.88 175 PRO A CA 1
ATOM 1402 C C . PRO A 1 175 ? -11.479 11.283 22.102 1.00 92.88 175 PRO A C 1
ATOM 1404 O O . PRO A 1 175 ? -11.851 12.208 22.835 1.00 92.88 175 PRO A O 1
ATOM 1407 N N . ASN A 1 176 ? -12.323 10.622 21.323 1.00 91.25 176 ASN A N 1
ATOM 1408 C CA . ASN A 1 176 ? -13.756 10.850 21.313 1.00 91.25 176 ASN A CA 1
ATOM 1409 C C . ASN A 1 176 ? -14.365 10.476 22.676 1.00 91.25 176 ASN A C 1
ATOM 1411 O O . ASN A 1 176 ? -14.243 9.342 23.135 1.00 91.25 176 ASN A O 1
ATOM 1415 N N . SER A 1 177 ? -15.073 11.405 23.322 1.00 93.19 177 SER A N 1
ATOM 1416 C CA . SER A 1 177 ? -15.682 11.160 24.637 1.00 93.19 177 SER A CA 1
ATOM 1417 C C . SER A 1 177 ? -16.729 10.043 24.616 1.00 93.19 177 SER A C 1
ATOM 1419 O O . SER A 1 177 ? -16.852 9.310 25.595 1.00 93.19 177 SER A O 1
ATOM 1421 N N . SER A 1 178 ? -17.451 9.868 23.506 1.00 93.50 178 SER A N 1
ATOM 1422 C CA . SER A 1 178 ? -18.384 8.753 23.328 1.00 93.50 178 SER A CA 1
ATOM 1423 C C . SER A 1 178 ? -17.656 7.416 23.211 1.00 93.50 178 SER A C 1
ATOM 1425 O O . SER A 1 178 ? -18.158 6.421 23.727 1.00 93.50 178 SER A O 1
ATOM 1427 N N . LEU A 1 179 ? -16.467 7.389 22.594 1.00 95.62 179 LEU A N 1
ATOM 1428 C CA . LEU A 1 179 ? -15.633 6.186 22.559 1.00 95.62 179 LEU A CA 1
ATOM 1429 C C . LEU A 1 179 ? -15.157 5.840 23.967 1.00 95.62 179 LEU A C 1
ATOM 1431 O O . LEU A 1 179 ? -15.345 4.713 24.419 1.00 95.62 179 LEU A O 1
ATOM 1435 N N . VAL A 1 180 ? -14.595 6.828 24.668 1.00 96.25 180 VAL A N 1
ATOM 1436 C CA . VAL A 1 180 ? -14.128 6.672 26.049 1.00 96.25 180 VAL A CA 1
ATOM 1437 C C . VAL A 1 180 ? -15.251 6.111 26.921 1.00 96.25 180 VAL A C 1
ATOM 1439 O O . VAL A 1 180 ? -15.043 5.122 27.615 1.00 96.25 180 VAL A O 1
ATOM 1442 N N . ALA A 1 181 ? -16.457 6.677 26.844 1.00 96.00 181 ALA A N 1
ATOM 1443 C CA . ALA A 1 181 ? -17.607 6.207 27.614 1.00 96.00 181 ALA A CA 1
ATOM 1444 C C . ALA A 1 181 ? -18.039 4.774 27.251 1.00 96.00 181 ALA A C 1
ATOM 1446 O O . ALA A 1 181 ? -18.403 4.013 28.142 1.00 96.00 181 ALA A O 1
ATOM 1447 N N . ALA A 1 182 ? -17.997 4.401 25.968 1.00 94.56 182 ALA A N 1
ATOM 1448 C CA . ALA A 1 182 ? -18.423 3.080 25.502 1.00 94.56 182 ALA A CA 1
ATOM 1449 C C . ALA A 1 182 ? -17.412 1.961 25.807 1.00 94.56 182 ALA A C 1
ATOM 1451 O O . ALA A 1 182 ? -17.810 0.810 25.964 1.00 94.56 182 ALA A O 1
ATOM 1452 N N . VAL A 1 183 ? -16.118 2.288 25.860 1.00 96.75 183 VAL A N 1
ATOM 1453 C CA . VAL A 1 183 ? -15.026 1.308 25.989 1.00 96.75 183 VAL A CA 1
ATOM 1454 C C . VAL A 1 183 ? -14.463 1.236 27.412 1.00 96.75 183 VAL A C 1
ATOM 1456 O O . VAL A 1 183 ? -13.872 0.224 27.789 1.00 96.75 183 VAL A O 1
ATOM 1459 N N . SER A 1 184 ? -14.653 2.273 28.235 1.00 94.06 184 SER A N 1
ATOM 1460 C CA . SER A 1 184 ? -14.189 2.269 29.628 1.00 94.06 184 SER A CA 1
ATOM 1461 C C . SER A 1 184 ? -14.754 1.074 30.402 1.00 94.06 184 SER A C 1
ATOM 1463 O O . SER A 1 184 ? -15.966 0.912 30.520 1.00 94.06 184 SER A O 1
ATOM 1465 N N . GLY A 1 185 ? -13.863 0.251 30.959 1.00 91.94 185 GLY A N 1
ATOM 1466 C CA . GLY A 1 185 ? -14.218 -0.955 31.713 1.00 91.94 185 GLY A CA 1
ATOM 1467 C C . GLY A 1 185 ? -14.235 -2.251 30.896 1.00 91.94 185 GLY A C 1
ATOM 1468 O O . GLY A 1 185 ? -14.371 -3.319 31.492 1.00 91.94 185 GLY A O 1
ATOM 1469 N N . LEU A 1 186 ? -14.054 -2.195 29.571 1.00 95.75 186 LEU A N 1
ATOM 1470 C CA . LEU A 1 186 ? -13.788 -3.397 28.779 1.00 95.75 186 LEU A CA 1
ATOM 1471 C C . LEU A 1 186 ? -12.413 -3.975 29.136 1.00 95.75 186 LEU A C 1
ATOM 1473 O O . LEU A 1 186 ? -11.459 -3.239 29.385 1.00 95.75 186 LEU A O 1
ATOM 1477 N N . THR A 1 187 ? -12.310 -5.304 29.153 1.00 95.94 187 THR A N 1
ATOM 1478 C CA . THR A 1 187 ? -11.018 -5.982 29.300 1.00 95.94 187 THR A CA 1
ATOM 1479 C C . THR A 1 187 ? -10.193 -5.772 28.027 1.00 95.94 187 THR A C 1
ATOM 1481 O O . THR A 1 187 ? -10.691 -6.093 26.946 1.00 95.94 187 THR A O 1
ATOM 1484 N N . PRO A 1 188 ? -8.961 -5.243 28.125 1.00 96.38 188 PRO A N 1
ATOM 1485 C CA . PRO A 1 188 ? -8.119 -5.030 26.957 1.00 96.38 188 PRO A CA 1
ATOM 1486 C C . PRO A 1 188 ? -7.742 -6.334 26.251 1.00 96.38 188 PRO A C 1
ATOM 1488 O O . PRO A 1 188 ? -7.498 -7.358 26.889 1.00 96.38 188 PRO A O 1
ATOM 1491 N N . GLY A 1 189 ? -7.663 -6.252 24.928 1.00 95.69 189 GLY A N 1
ATOM 1492 C CA . GLY A 1 189 ? -7.242 -7.319 24.026 1.00 95.69 189 GLY A CA 1
ATOM 1493 C C . GLY A 1 189 ? -6.744 -6.715 22.716 1.00 95.69 189 GLY A C 1
ATOM 1494 O O . GLY A 1 189 ? -6.096 -5.668 22.711 1.00 95.69 189 GLY A O 1
ATOM 1495 N N . THR A 1 190 ? -7.089 -7.328 21.593 1.00 97.19 190 THR A N 1
ATOM 1496 C CA . THR A 1 190 ? -6.807 -6.795 20.255 1.00 97.19 190 THR A CA 1
ATOM 1497 C C . THR A 1 190 ? -7.875 -5.790 19.820 1.00 97.19 190 THR A C 1
ATOM 1499 O O . THR A 1 190 ? -9.074 -6.052 19.930 1.00 97.19 190 THR A O 1
ATOM 1502 N N . ALA A 1 191 ? -7.459 -4.633 19.302 1.00 98.00 191 ALA A N 1
ATOM 1503 C CA . ALA A 1 191 ? -8.366 -3.604 18.800 1.00 98.00 191 ALA A CA 1
ATOM 1504 C C . ALA A 1 191 ? -8.078 -3.244 17.337 1.00 98.00 191 ALA A C 1
ATOM 1506 O O . ALA A 1 191 ? -6.919 -3.154 16.936 1.00 98.00 191 ALA A O 1
ATOM 1507 N N . LEU A 1 192 ? -9.123 -2.983 16.552 1.00 97.50 192 LEU A N 1
ATOM 1508 C CA . LEU A 1 192 ? -9.024 -2.406 15.209 1.00 97.50 192 LEU A CA 1
ATOM 1509 C C . LEU A 1 192 ? -9.782 -1.074 15.157 1.00 97.50 192 LEU A C 1
ATOM 1511 O O . LEU A 1 192 ? -11.005 -1.056 15.285 1.00 97.50 192 LEU A O 1
ATOM 1515 N N . ASP A 1 193 ? -9.062 0.023 14.928 1.00 97.19 193 ASP A N 1
ATOM 1516 C CA . ASP A 1 193 ? -9.624 1.371 14.793 1.00 97.19 193 ASP A CA 1
ATOM 1517 C C . ASP A 1 193 ? -9.694 1.782 13.314 1.00 97.19 193 ASP A C 1
ATOM 1519 O O . ASP A 1 193 ? -8.664 2.011 12.672 1.00 97.19 193 ASP A O 1
ATOM 1523 N N . LEU A 1 194 ? -10.907 1.817 12.749 1.00 95.44 194 LEU A N 1
ATOM 1524 C CA . LEU A 1 194 ? -11.154 2.100 11.332 1.00 95.44 194 LEU A CA 1
ATOM 1525 C C . LEU A 1 194 ? -11.375 3.594 11.093 1.00 95.44 194 LEU A C 1
ATOM 1527 O O . LEU A 1 194 ? -12.287 4.199 11.655 1.00 95.44 194 LEU A O 1
ATOM 1531 N N . GLY A 1 195 ? -10.612 4.151 10.154 1.00 92.94 195 GLY A N 1
ATOM 1532 C CA . GLY A 1 195 ? -10.613 5.585 9.878 1.00 92.94 195 GLY A CA 1
ATOM 1533 C C . GLY A 1 195 ? -10.049 6.376 11.049 1.00 92.94 195 GLY A C 1
ATOM 1534 O O . GLY A 1 195 ? -10.634 7.381 11.449 1.00 92.94 195 GLY A O 1
ATOM 1535 N N . CYS A 1 196 ? -8.944 5.895 11.620 1.00 93.50 196 CYS A N 1
ATOM 1536 C CA . CYS A 1 196 ? -8.373 6.430 12.853 1.00 93.50 196 CYS A CA 1
ATOM 1537 C C . CYS A 1 196 ? -7.862 7.876 12.716 1.00 93.50 196 CYS A C 1
ATOM 1539 O O . CYS A 1 196 ? -7.573 8.534 13.719 1.00 93.50 196 CYS A O 1
ATOM 1541 N N . GLY A 1 197 ? -7.692 8.377 11.488 1.00 92.19 197 GLY A N 1
ATOM 1542 C CA . GLY A 1 197 ? -7.084 9.667 11.202 1.00 92.19 197 GLY A CA 1
ATOM 1543 C C . GLY A 1 197 ? -5.712 9.818 11.840 1.00 92.19 197 GLY A C 1
ATOM 1544 O O . GLY A 1 197 ? -4.835 8.978 11.652 1.00 92.19 197 GLY A O 1
ATOM 1545 N N . GLU A 1 198 ? -5.524 10.895 12.605 1.00 92.81 198 GLU A N 1
ATOM 1546 C CA . GLU A 1 198 ? -4.279 11.145 13.349 1.00 92.81 198 GLU A CA 1
ATOM 1547 C C . GLU A 1 198 ? -4.177 10.321 14.651 1.00 92.81 198 GLU A C 1
ATOM 1549 O O . GLU A 1 198 ? -3.226 10.485 15.413 1.00 92.81 198 GLU A O 1
ATOM 1554 N N . GLY A 1 199 ? -5.141 9.431 14.913 1.00 93.69 199 GLY A N 1
ATOM 1555 C CA . GLY A 1 199 ? -5.003 8.325 15.858 1.00 93.69 199 GLY A CA 1
ATOM 1556 C C . GLY A 1 199 ? -5.245 8.648 17.328 1.00 93.69 199 GLY A C 1
ATOM 1557 O O . GLY A 1 199 ? -4.720 7.939 18.176 1.00 93.69 199 GLY A O 1
ATOM 1558 N N . ALA A 1 200 ? -6.011 9.690 17.670 1.00 94.31 200 ALA A N 1
ATOM 1559 C CA . ALA A 1 200 ? -6.284 9.998 19.083 1.00 94.31 200 ALA A CA 1
ATOM 1560 C C . ALA A 1 200 ? -7.043 8.870 19.809 1.00 94.31 200 ALA A C 1
ATOM 1562 O O . ALA A 1 200 ? -6.695 8.534 20.939 1.00 94.31 200 ALA A O 1
ATOM 1563 N N . ASP A 1 201 ? -8.028 8.262 19.143 1.00 96.06 201 ASP A N 1
ATOM 1564 C CA . ASP A 1 201 ? -8.774 7.109 19.657 1.00 96.06 201 ASP A CA 1
ATOM 1565 C C . ASP A 1 201 ? -7.843 5.891 19.807 1.00 96.06 201 ASP A C 1
ATOM 1567 O O . ASP A 1 201 ? -7.734 5.328 20.896 1.00 96.06 201 ASP A O 1
ATOM 1571 N N . ALA A 1 202 ? -7.077 5.558 18.762 1.00 96.62 202 ALA A N 1
ATOM 1572 C CA . ALA A 1 202 ? -6.057 4.507 18.795 1.00 96.62 202 ALA A CA 1
ATOM 1573 C C . ALA A 1 202 ? -5.005 4.686 19.911 1.00 96.62 202 ALA A C 1
ATOM 1575 O O . ALA A 1 202 ? -4.639 3.721 20.582 1.00 96.62 202 ALA A O 1
ATOM 1576 N N . LEU A 1 203 ? -4.523 5.912 20.138 1.00 95.56 203 LEU A N 1
ATOM 1577 C CA . LEU A 1 203 ? -3.570 6.228 21.206 1.00 95.56 203 LEU A CA 1
ATOM 1578 C C . LEU A 1 203 ? -4.167 5.981 22.586 1.00 95.56 203 LEU A C 1
ATOM 1580 O O . LEU A 1 203 ? -3.537 5.322 23.411 1.00 95.56 203 LEU A O 1
ATOM 1584 N N . TRP A 1 204 ? -5.388 6.462 22.816 1.00 96.06 204 TRP A N 1
ATOM 1585 C CA . TRP A 1 204 ? -6.083 6.252 24.080 1.00 96.06 204 TRP A CA 1
ATOM 1586 C C . TRP A 1 204 ? -6.403 4.770 24.324 1.00 96.06 204 TRP A C 1
ATOM 1588 O O . TRP A 1 204 ? -6.239 4.279 25.437 1.00 96.06 204 TRP A O 1
ATOM 1598 N N . LEU A 1 205 ? -6.792 4.020 23.291 1.00 97.56 205 LEU A N 1
ATOM 1599 C CA . LEU A 1 205 ? -6.993 2.572 23.401 1.00 97.56 205 LEU A CA 1
ATOM 1600 C C . LEU A 1 205 ? -5.697 1.852 23.794 1.00 97.56 205 LEU A C 1
ATOM 1602 O O . LEU A 1 205 ? -5.704 1.015 24.698 1.00 97.56 205 LEU A O 1
ATOM 1606 N N . ALA A 1 206 ? -4.569 2.220 23.182 1.00 96.62 206 ALA A N 1
ATOM 1607 C CA . ALA A 1 206 ? -3.268 1.681 23.563 1.00 96.62 206 ALA A CA 1
ATOM 1608 C C . ALA A 1 206 ? -2.867 2.078 24.999 1.00 96.62 206 ALA A C 1
ATOM 1610 O O . ALA A 1 206 ? -2.213 1.293 25.682 1.00 96.62 206 ALA A O 1
ATOM 1611 N N . GLU A 1 207 ? -3.285 3.253 25.491 1.00 94.44 207 GLU A N 1
ATOM 1612 C CA . GLU A 1 207 ? -3.149 3.648 26.908 1.00 94.44 207 GLU A CA 1
ATOM 1613 C C . GLU A 1 207 ? -3.933 2.744 27.851 1.00 94.44 207 GLU A C 1
ATOM 1615 O O . GLU A 1 207 ? -3.470 2.469 28.955 1.00 94.44 207 GLU A O 1
ATOM 1620 N N . GLN A 1 208 ? -5.096 2.261 27.413 1.00 95.31 208 GLN A N 1
ATOM 1621 C CA . GLN A 1 208 ? -5.897 1.317 28.188 1.00 95.31 208 GLN A CA 1
ATOM 1622 C C . GLN A 1 208 ? -5.350 -0.117 28.119 1.00 95.31 208 GLN A C 1
ATOM 1624 O O . GLN A 1 208 ? -5.897 -1.000 28.769 1.00 95.31 208 GLN A O 1
ATOM 1629 N N . GLY A 1 209 ? -4.271 -0.361 27.365 1.00 94.94 209 GLY A N 1
ATOM 1630 C CA . GLY A 1 209 ? -3.622 -1.666 27.248 1.00 94.94 209 GLY A CA 1
ATOM 1631 C C . GLY A 1 209 ? -4.094 -2.519 26.070 1.00 94.94 209 GLY A C 1
ATOM 1632 O O . GLY A 1 209 ? -3.744 -3.694 26.018 1.00 94.94 209 GLY A O 1
ATOM 1633 N N . PHE A 1 210 ? -4.870 -1.966 25.131 1.00 97.12 210 PHE A N 1
ATOM 1634 C CA . PHE A 1 210 ? -5.200 -2.679 23.895 1.00 97.12 210 PHE A CA 1
ATOM 1635 C C . PHE A 1 210 ? -3.985 -2.764 22.960 1.00 97.12 210 PHE A C 1
ATOM 1637 O O . PHE A 1 210 ? -3.207 -1.816 22.834 1.00 97.12 210 PHE A O 1
ATOM 1644 N N . GLU A 1 211 ? -3.869 -3.873 22.232 1.00 96.00 211 GLU A N 1
ATOM 1645 C CA . GLU A 1 211 ? -2.988 -3.984 21.069 1.00 96.00 211 GLU A CA 1
ATOM 1646 C C . GLU A 1 211 ? -3.734 -3.471 19.837 1.00 96.00 211 GLU A C 1
ATOM 1648 O O . GLU A 1 211 ? -4.634 -4.133 19.314 1.00 96.00 211 GLU A O 1
ATOM 1653 N N . VAL A 1 212 ? -3.399 -2.260 19.391 1.00 96.88 212 VAL A N 1
ATOM 1654 C CA . VAL A 1 212 ? -4.212 -1.541 18.407 1.00 96.88 212 VAL A CA 1
ATOM 1655 C C . VAL A 1 212 ? -3.660 -1.717 16.997 1.00 96.88 212 VAL A C 1
ATOM 1657 O O . VAL A 1 212 ? -2.489 -1.462 16.727 1.00 96.88 212 VAL A O 1
ATOM 1660 N N . THR A 1 213 ? -4.528 -2.075 16.059 1.00 95.06 213 THR A N 1
ATOM 1661 C CA . THR A 1 213 ? -4.325 -1.859 14.626 1.00 95.06 213 THR A CA 1
ATOM 1662 C C . THR A 1 213 ? -5.133 -0.633 14.212 1.00 95.06 213 THR A C 1
ATOM 1664 O O . THR A 1 213 ? -6.350 -0.622 14.341 1.00 95.06 213 THR A O 1
ATOM 1667 N N . ALA A 1 214 ? -4.467 0.413 13.736 1.00 95.06 214 ALA A N 1
ATOM 1668 C CA . ALA A 1 214 ? -5.073 1.686 13.363 1.00 95.06 214 ALA A CA 1
ATOM 1669 C C . ALA A 1 214 ? -5.019 1.853 11.837 1.00 95.06 214 ALA A C 1
ATOM 1671 O O . ALA A 1 214 ? -3.940 1.806 11.238 1.00 95.06 214 ALA A O 1
ATOM 1672 N N . LEU A 1 215 ? -6.181 1.998 11.203 1.00 93.00 215 LEU A N 1
ATOM 1673 C CA . LEU A 1 215 ? -6.329 2.005 9.748 1.00 93.00 215 LEU A CA 1
ATOM 1674 C C . LEU A 1 215 ? -6.885 3.346 9.272 1.00 93.00 215 LEU A C 1
ATOM 1676 O O . LEU A 1 215 ? -7.917 3.794 9.760 1.00 93.00 215 LEU A O 1
ATOM 1680 N N . ASP A 1 216 ? -6.256 3.957 8.269 1.00 92.38 216 ASP A N 1
ATOM 1681 C CA . ASP A 1 216 ? -6.798 5.133 7.572 1.00 92.38 216 ASP A CA 1
ATOM 1682 C C . ASP A 1 216 ? -6.362 5.136 6.098 1.00 92.38 216 ASP A C 1
ATOM 1684 O O . ASP A 1 216 ? -5.306 4.610 5.750 1.00 92.38 216 ASP A O 1
ATOM 1688 N N . ALA A 1 217 ? -7.152 5.746 5.214 1.00 89.38 217 ALA A N 1
ATOM 1689 C CA . ALA A 1 217 ? -6.798 5.892 3.799 1.00 89.38 217 ALA A CA 1
ATOM 1690 C C . ALA A 1 217 ? -5.732 6.982 3.558 1.00 89.38 217 ALA A C 1
ATOM 1692 O O . ALA A 1 217 ? -5.211 7.108 2.448 1.00 89.38 217 ALA A O 1
ATOM 1693 N N . SER A 1 218 ? -5.412 7.786 4.578 1.00 89.88 218 SER A N 1
ATOM 1694 C CA . SER A 1 218 ? -4.419 8.857 4.546 1.00 89.88 218 SER A CA 1
ATOM 1695 C C . SER A 1 218 ? -3.096 8.426 5.198 1.00 89.88 218 SER A C 1
ATOM 1697 O O . SER A 1 218 ? -2.957 8.484 6.424 1.00 89.88 218 SER A O 1
ATOM 1699 N N . PRO A 1 219 ? -2.049 8.091 4.413 1.00 88.12 219 PRO A N 1
ATOM 1700 C CA . PRO A 1 219 ? -0.700 7.894 4.944 1.00 88.12 219 PRO A CA 1
ATOM 1701 C C . PRO A 1 219 ? -0.169 9.126 5.690 1.00 88.12 219 PRO A C 1
ATOM 1703 O O . PRO A 1 219 ? 0.656 8.984 6.590 1.00 88.12 219 PRO A O 1
ATOM 1706 N N . LEU A 1 220 ? -0.630 10.331 5.325 1.00 87.31 220 LEU A N 1
ATOM 1707 C CA . LEU A 1 220 ? -0.274 11.576 6.006 1.00 87.31 220 LEU A CA 1
ATOM 1708 C C . LEU A 1 220 ? -0.796 11.600 7.449 1.00 87.31 220 LEU A C 1
ATOM 1710 O O . LEU A 1 220 ? -0.039 11.942 8.357 1.00 87.31 220 LEU A O 1
ATOM 1714 N N . ALA A 1 221 ? -2.065 11.243 7.663 1.00 90.12 221 ALA A N 1
ATOM 1715 C CA . ALA A 1 221 ? -2.665 11.223 8.994 1.00 90.12 221 ALA A CA 1
ATOM 1716 C C . ALA A 1 221 ? -1.986 10.187 9.902 1.00 90.12 221 ALA A C 1
ATOM 1718 O O . ALA A 1 221 ? -1.609 10.505 11.030 1.00 90.12 221 ALA A O 1
ATOM 1719 N N . LEU A 1 222 ? -1.719 8.993 9.366 1.00 91.94 222 LEU A N 1
ATOM 1720 C CA . LEU A 1 222 ? -1.029 7.918 10.085 1.00 91.94 222 LEU A CA 1
ATOM 1721 C C . LEU A 1 222 ? 0.403 8.304 10.482 1.00 91.94 222 LEU A C 1
ATOM 1723 O O . LEU A 1 222 ? 0.820 8.050 11.611 1.00 91.94 222 LEU A O 1
ATOM 1727 N N . ALA A 1 223 ? 1.139 8.982 9.595 1.00 88.81 223 ALA A N 1
ATOM 1728 C CA . ALA A 1 223 ? 2.485 9.460 9.903 1.00 88.81 223 ALA A CA 1
ATOM 1729 C C . ALA A 1 223 ? 2.491 10.463 11.072 1.00 88.81 223 ALA A C 1
ATOM 1731 O O . ALA A 1 223 ? 3.374 10.399 11.929 1.00 88.81 223 ALA A O 1
ATOM 1732 N N . ARG A 1 224 ? 1.490 11.353 11.142 1.00 90.19 224 ARG A N 1
ATOM 1733 C CA . ARG A 1 224 ? 1.304 12.265 12.285 1.00 90.19 224 ARG A CA 1
ATOM 1734 C C . ARG A 1 224 ? 0.908 11.513 13.553 1.00 90.19 224 ARG A C 1
ATOM 1736 O O . ARG A 1 224 ? 1.427 11.816 14.622 1.00 90.19 224 ARG A O 1
ATOM 1743 N N . GLY A 1 225 ? 0.033 10.514 13.444 1.00 91.62 225 GLY A N 1
ATOM 1744 C CA . GLY A 1 225 ? -0.339 9.652 14.568 1.00 91.62 225 GLY A CA 1
ATOM 1745 C C . GLY A 1 225 ? 0.864 8.941 15.190 1.00 91.62 225 GLY A C 1
ATOM 1746 O O . GLY A 1 225 ? 1.024 8.947 16.411 1.00 91.62 225 GLY A O 1
ATOM 1747 N N . GLU A 1 226 ? 1.774 8.417 14.367 1.00 92.31 226 GLU A N 1
ATOM 1748 C CA . GLU A 1 226 ? 3.025 7.833 14.860 1.00 92.31 226 GLU A CA 1
ATOM 1749 C C . GLU A 1 226 ? 3.936 8.872 15.530 1.00 92.31 226 GLU A C 1
ATOM 1751 O O . GLU A 1 226 ? 4.562 8.571 16.550 1.00 92.31 226 GLU A O 1
ATOM 1756 N N . GLU A 1 227 ? 4.022 10.094 14.996 1.00 91.19 227 GLU A N 1
ATOM 1757 C CA . GLU A 1 227 ? 4.772 11.183 15.633 1.00 91.19 227 GLU A CA 1
ATOM 1758 C C . GLU A 1 227 ? 4.210 11.498 17.028 1.00 91.19 227 GLU A C 1
ATOM 1760 O O . GLU A 1 227 ? 4.970 11.550 18.001 1.00 91.19 227 GLU A O 1
ATOM 1765 N N . HIS A 1 228 ? 2.884 11.601 17.158 1.00 90.69 228 HIS A N 1
ATOM 1766 C CA . HIS A 1 228 ? 2.214 11.780 18.447 1.00 90.69 228 HIS A CA 1
ATOM 1767 C C . HIS A 1 228 ? 2.494 10.619 19.408 1.00 90.69 228 HIS A C 1
ATOM 1769 O O . HIS A 1 228 ? 2.861 10.856 20.562 1.00 90.69 228 HIS A O 1
ATOM 1775 N N . ARG A 1 229 ? 2.395 9.368 18.934 1.00 92.81 229 ARG A N 1
ATOM 1776 C CA . ARG A 1 229 ? 2.708 8.171 19.730 1.00 92.81 229 ARG A CA 1
ATOM 1777 C C . ARG A 1 229 ? 4.131 8.230 20.273 1.00 92.81 229 ARG A C 1
ATOM 1779 O O . ARG A 1 229 ? 4.348 8.059 21.470 1.00 92.81 229 ARG A O 1
ATOM 1786 N N . ARG A 1 230 ? 5.109 8.507 19.406 1.00 91.50 230 ARG A N 1
ATOM 1787 C CA . ARG A 1 230 ? 6.527 8.614 19.782 1.00 91.50 230 ARG A CA 1
ATOM 1788 C C . ARG A 1 230 ? 6.768 9.721 20.797 1.00 91.50 230 ARG A C 1
ATOM 1790 O O . ARG A 1 230 ? 7.513 9.502 21.751 1.00 91.50 230 ARG A O 1
ATOM 1797 N N . ALA A 1 231 ? 6.144 10.881 20.613 1.00 90.06 231 ALA A N 1
ATOM 1798 C CA . ALA A 1 231 ? 6.265 11.994 21.545 1.00 90.06 231 ALA A CA 1
ATOM 1799 C C . ALA A 1 231 ? 5.709 11.636 22.934 1.00 90.06 231 ALA A C 1
ATOM 1801 O O . ALA A 1 231 ? 6.352 11.932 23.941 1.00 90.06 231 ALA A O 1
ATOM 1802 N N . GLN A 1 232 ? 4.560 10.953 23.001 1.00 88.81 232 GLN A N 1
ATOM 1803 C CA . GLN A 1 232 ? 3.971 10.508 24.269 1.00 88.81 232 GLN A CA 1
ATOM 1804 C C . GLN A 1 232 ? 4.843 9.464 24.974 1.00 88.81 232 GLN A C 1
ATOM 1806 O O . GLN A 1 232 ? 5.204 9.686 26.128 1.00 88.81 232 GLN A O 1
ATOM 1811 N N . VAL A 1 233 ? 5.270 8.414 24.261 1.00 89.12 233 VAL A N 1
ATOM 1812 C CA . VAL A 1 233 ? 6.170 7.373 24.796 1.00 89.12 233 VAL A CA 1
ATOM 1813 C C . VAL A 1 233 ? 7.485 7.982 25.293 1.00 89.12 233 VAL A C 1
ATOM 1815 O O . VAL A 1 233 ? 7.995 7.587 26.333 1.00 89.12 233 VAL A O 1
ATOM 1818 N N . THR A 1 234 ? 8.039 8.973 24.589 1.00 89.75 234 THR A N 1
ATOM 1819 C CA . THR A 1 234 ? 9.260 9.678 25.031 1.00 89.75 234 THR A CA 1
ATOM 1820 C C . THR A 1 234 ? 9.035 10.454 26.334 1.00 89.75 234 THR A C 1
ATOM 1822 O O . THR A 1 234 ? 9.954 10.598 27.137 1.00 89.75 234 THR A O 1
ATOM 1825 N N . ARG A 1 235 ? 7.820 10.967 26.558 1.00 88.06 235 ARG A N 1
ATOM 1826 C CA . ARG A 1 235 ? 7.474 11.766 27.738 1.00 88.06 235 ARG A CA 1
ATOM 1827 C C . ARG A 1 235 ? 7.237 10.904 28.977 1.00 88.06 235 ARG A C 1
ATOM 1829 O O . ARG A 1 235 ? 7.695 11.276 30.052 1.00 88.06 235 ARG A O 1
ATOM 1836 N N . ASP A 1 236 ? 6.497 9.804 28.850 1.00 92.06 236 ASP A N 1
ATOM 1837 C CA . ASP A 1 236 ? 6.048 8.996 29.994 1.00 92.06 236 ASP A CA 1
ATOM 1838 C C . ASP A 1 236 ? 6.720 7.616 30.107 1.00 92.06 236 ASP A C 1
ATOM 1840 O O . ASP A 1 236 ? 6.580 6.960 31.138 1.00 92.06 236 ASP A O 1
ATOM 1844 N N . HIS A 1 237 ? 7.496 7.208 29.098 1.00 87.50 237 HIS A N 1
ATOM 1845 C CA . HIS A 1 237 ? 8.180 5.911 28.991 1.00 87.50 237 HIS A CA 1
ATOM 1846 C C . HIS A 1 237 ? 7.246 4.698 29.005 1.00 87.50 237 HIS A C 1
ATOM 1848 O O . HIS A 1 237 ? 7.693 3.568 29.211 1.00 87.50 237 HIS A O 1
ATOM 1854 N N . GLN A 1 238 ? 5.955 4.907 28.771 1.00 85.75 238 GLN A N 1
ATOM 1855 C CA . GLN A 1 238 ? 4.974 3.838 28.767 1.00 85.75 238 GLN A CA 1
ATOM 1856 C C . GLN A 1 238 ? 4.800 3.314 27.335 1.00 85.75 238 GLN A C 1
ATOM 1858 O O . GLN A 1 238 ? 4.613 4.108 26.410 1.00 85.75 238 GLN A O 1
ATOM 1863 N N . PRO A 1 239 ? 4.855 1.991 27.103 1.00 86.06 239 PRO A N 1
ATOM 1864 C CA . PRO A 1 239 ? 4.669 1.448 25.768 1.00 86.06 239 PRO A CA 1
ATOM 1865 C C . PRO A 1 239 ? 3.251 1.738 25.257 1.00 86.06 239 PRO A C 1
ATOM 1867 O O . PRO A 1 239 ? 2.288 1.819 26.017 1.00 86.06 239 PRO A O 1
ATOM 1870 N N . ARG A 1 240 ? 3.138 1.901 23.939 1.00 90.06 240 ARG A N 1
ATOM 1871 C CA . ARG A 1 240 ? 1.873 1.980 23.196 1.00 90.06 240 ARG A CA 1
ATOM 1872 C C . ARG A 1 240 ? 2.018 1.092 21.974 1.00 90.06 240 ARG A C 1
ATOM 1874 O O . ARG A 1 240 ? 2.804 1.433 21.080 1.00 90.06 240 ARG A O 1
ATOM 1881 N N . ILE A 1 241 ? 1.328 -0.045 21.967 1.00 91.56 241 ILE A N 1
ATOM 1882 C CA . ILE A 1 241 ? 1.378 -1.013 20.868 1.00 91.56 241 ILE A CA 1
ATOM 1883 C C . ILE A 1 241 ? 0.339 -0.587 19.837 1.00 91.56 241 ILE A C 1
ATOM 1885 O O . ILE A 1 241 ? -0.853 -0.826 20.006 1.00 91.56 241 ILE A O 1
ATOM 1889 N N . ILE A 1 242 ? 0.808 0.091 18.788 1.00 94.56 242 ILE A N 1
ATOM 1890 C CA . ILE A 1 242 ? -0.029 0.523 17.670 1.00 94.56 242 ILE A CA 1
ATOM 1891 C C . ILE A 1 242 ? 0.643 0.106 16.369 1.00 94.56 242 ILE A C 1
ATOM 1893 O O . ILE A 1 242 ? 1.799 0.453 16.117 1.00 94.56 242 ILE A O 1
ATOM 1897 N N . ARG A 1 243 ? -0.095 -0.625 15.539 1.00 92.19 243 ARG A N 1
ATOM 1898 C CA . ARG A 1 243 ? 0.252 -0.934 14.155 1.00 92.19 243 ARG A CA 1
ATOM 1899 C C . ARG A 1 243 ? -0.569 -0.035 13.240 1.00 92.19 243 ARG A C 1
ATOM 1901 O O . ARG A 1 243 ? -1.784 -0.188 13.180 1.00 92.19 243 ARG A O 1
ATOM 1908 N N . TRP A 1 244 ? 0.076 0.853 12.492 1.00 91.88 244 TRP A N 1
ATOM 1909 C CA . TRP A 1 244 ? -0.618 1.721 11.541 1.00 91.88 244 TRP A CA 1
ATOM 1910 C C . TRP A 1 244 ? -0.621 1.118 10.136 1.00 91.88 244 TRP A C 1
ATOM 1912 O O . TRP A 1 244 ? 0.411 0.649 9.640 1.00 91.88 244 TRP A O 1
ATOM 1922 N N . ILE A 1 245 ? -1.769 1.161 9.465 1.00 90.12 245 ILE A N 1
ATOM 1923 C CA . ILE A 1 245 ? -1.955 0.579 8.134 1.00 90.12 245 ILE A CA 1
ATOM 1924 C C . ILE A 1 245 ? -2.651 1.601 7.233 1.00 90.12 245 ILE A C 1
ATOM 1926 O O . ILE A 1 245 ? -3.798 1.966 7.483 1.00 90.12 245 ILE A O 1
ATOM 1930 N N . ALA A 1 246 ? -1.966 2.052 6.174 1.00 89.38 246 ALA A N 1
ATOM 1931 C CA . ALA A 1 246 ? -2.614 2.862 5.146 1.00 89.38 246 ALA A CA 1
ATOM 1932 C C . ALA A 1 246 ? -3.363 1.965 4.172 1.00 89.38 246 ALA A C 1
ATOM 1934 O O . ALA A 1 246 ? -2.740 1.177 3.454 1.00 89.38 246 ALA A O 1
ATOM 1935 N N . GLN A 1 247 ? -4.684 2.092 4.157 1.00 87.38 247 GLN A N 1
ATOM 1936 C CA . GLN A 1 247 ? -5.541 1.200 3.394 1.00 87.38 247 GLN A CA 1
ATOM 1937 C C . GLN A 1 247 ? -6.919 1.816 3.154 1.00 87.38 247 GLN A C 1
ATOM 1939 O O . GLN A 1 247 ? -7.473 2.470 4.038 1.00 87.38 247 GLN A O 1
ATOM 1944 N N . ASP A 1 248 ? -7.503 1.561 1.983 1.00 87.25 248 ASP A N 1
ATOM 1945 C CA . ASP A 1 248 ? -8.906 1.880 1.714 1.00 87.25 248 ASP A CA 1
ATOM 1946 C C . ASP A 1 248 ? -9.798 0.659 1.998 1.00 87.25 248 ASP A C 1
ATOM 1948 O O . ASP A 1 248 ? -9.845 -0.311 1.240 1.00 87.25 248 ASP A O 1
ATOM 1952 N N . VAL A 1 249 ? -10.563 0.711 3.092 1.00 88.50 249 VAL A N 1
ATOM 1953 C CA . VAL A 1 249 ? -11.463 -0.380 3.510 1.00 88.50 249 VAL A CA 1
ATOM 1954 C C . VAL A 1 249 ? -12.608 -0.661 2.526 1.00 88.50 249 VAL A C 1
ATOM 1956 O O . VAL A 1 249 ? -13.233 -1.727 2.581 1.00 88.50 249 VAL A O 1
ATOM 1959 N N . ILE A 1 250 ? -12.936 0.270 1.629 1.00 87.56 250 ILE A N 1
ATOM 1960 C CA . ILE A 1 250 ? -13.980 0.064 0.621 1.00 87.56 250 ILE A CA 1
ATOM 1961 C C . ILE A 1 250 ? -13.455 -0.905 -0.438 1.00 87.56 250 ILE A C 1
ATOM 1963 O O . ILE A 1 250 ? -14.126 -1.889 -0.775 1.00 87.56 250 ILE A O 1
ATOM 1967 N N . THR A 1 251 ? -12.246 -0.671 -0.936 1.00 84.50 251 THR A N 1
ATOM 1968 C CA . THR A 1 251 ? -11.658 -1.449 -2.033 1.00 84.50 251 THR A CA 1
ATOM 1969 C C . THR A 1 251 ? -10.844 -2.649 -1.561 1.00 84.50 251 THR A C 1
ATOM 1971 O O . THR A 1 251 ? -10.697 -3.605 -2.315 1.00 84.50 251 THR A O 1
ATOM 1974 N N . GLU A 1 252 ? -10.368 -2.648 -0.317 1.00 84.94 252 GLU A N 1
ATOM 1975 C CA . GLU A 1 252 ? -9.417 -3.639 0.195 1.00 84.94 252 GLU A CA 1
ATOM 1976 C C . GLU A 1 252 ? -10.009 -4.479 1.358 1.00 84.94 252 GLU A C 1
ATOM 1978 O O . GLU A 1 252 ? -11.013 -4.084 1.975 1.00 84.94 252 GLU A O 1
ATOM 1983 N N . PRO A 1 253 ? -9.479 -5.689 1.637 1.00 87.88 253 PRO A N 1
ATOM 1984 C CA . PRO A 1 253 ? -9.901 -6.502 2.784 1.00 87.88 253 PRO A CA 1
ATOM 1985 C C . PRO A 1 253 ? -9.385 -5.921 4.109 1.00 87.88 253 PRO A C 1
ATOM 1987 O O . PRO A 1 253 ? -8.372 -5.238 4.126 1.00 87.88 253 PRO A O 1
ATOM 1990 N N . LEU A 1 254 ? -10.055 -6.197 5.231 1.00 89.50 254 LEU A N 1
ATOM 1991 C CA . LEU A 1 254 ? -9.529 -5.787 6.539 1.00 89.50 254 LEU A CA 1
ATOM 1992 C C . LEU A 1 254 ? -8.279 -6.601 6.917 1.00 89.50 254 LEU A C 1
ATOM 1994 O O . LEU A 1 254 ? -8.164 -7.746 6.478 1.00 89.50 254 LEU A O 1
ATOM 1998 N N . PRO A 1 255 ? -7.375 -6.046 7.746 1.00 87.12 255 PRO A N 1
ATOM 1999 C CA . PRO A 1 255 ? -6.261 -6.800 8.308 1.00 87.12 255 PRO A CA 1
ATOM 2000 C C . PRO A 1 255 ? -6.753 -8.049 9.046 1.00 87.12 255 PRO A C 1
ATOM 2002 O O . PRO A 1 255 ? -7.729 -7.985 9.793 1.00 87.12 255 PRO A O 1
ATOM 2005 N N . GLU A 1 256 ? -6.070 -9.175 8.856 1.00 83.38 256 GLU A N 1
ATOM 2006 C CA . GLU A 1 256 ? -6.414 -10.419 9.542 1.00 83.38 256 GLU A CA 1
ATOM 2007 C C . GLU A 1 256 ? -5.921 -10.424 10.995 1.00 83.38 256 GLU A C 1
ATOM 2009 O O . GLU A 1 256 ? -4.849 -9.903 11.315 1.00 83.38 256 GLU A O 1
ATOM 2014 N N . SER A 1 257 ? -6.700 -11.070 11.865 1.00 86.25 257 SER A N 1
ATOM 2015 C CA . SER A 1 257 ? -6.310 -11.445 13.224 1.00 86.25 257 SER A CA 1
ATOM 2016 C C . SER A 1 257 ? -6.624 -12.935 13.418 1.00 86.25 257 SER A C 1
ATOM 2018 O O . SER A 1 257 ? -7.756 -13.331 13.125 1.00 86.25 257 SER A O 1
ATOM 2020 N N . PRO A 1 258 ? -5.687 -13.770 13.918 1.00 85.38 258 PRO A N 1
ATOM 2021 C CA . PRO A 1 258 ? -5.886 -15.219 14.048 1.00 85.38 258 PRO A CA 1
ATOM 2022 C C . PRO A 1 258 ? -7.147 -15.621 14.821 1.00 85.38 258 PRO A C 1
ATOM 2024 O O . PRO A 1 258 ? -7.758 -16.647 14.528 1.00 85.38 258 PRO A O 1
ATOM 2027 N N . THR A 1 259 ? -7.537 -14.815 15.809 1.00 90.69 259 THR A N 1
ATOM 2028 C CA . THR A 1 259 ? -8.719 -15.035 16.653 1.00 90.69 259 THR A CA 1
ATOM 2029 C C . THR A 1 259 ? -9.834 -14.018 16.400 1.00 90.69 259 THR A C 1
ATOM 2031 O O . THR A 1 259 ? -10.854 -14.072 17.084 1.00 90.69 259 THR A O 1
ATOM 2034 N N . GLY A 1 260 ? -9.665 -13.116 15.426 1.00 94.31 260 GLY A N 1
ATOM 2035 C CA . GLY A 1 260 ? -10.467 -11.898 15.281 1.00 94.31 260 GLY A CA 1
ATOM 2036 C C . GLY A 1 260 ? -10.037 -10.792 16.253 1.00 94.31 260 GLY A C 1
ATOM 2037 O O . GLY A 1 260 ? -9.107 -10.979 17.038 1.00 94.31 260 GLY A O 1
ATOM 2038 N N . PHE A 1 261 ? -10.686 -9.631 16.174 1.00 97.56 261 PHE A N 1
ATOM 2039 C CA . PHE A 1 261 ? -10.451 -8.496 17.073 1.00 97.56 261 PHE A CA 1
ATOM 2040 C C . PHE A 1 261 ? -11.437 -8.488 18.245 1.00 97.56 261 PHE A C 1
ATOM 2042 O O . PHE A 1 261 ? -12.645 -8.626 18.039 1.00 97.56 261 PHE A O 1
ATOM 2049 N N . ASP A 1 262 ? -10.942 -8.277 19.463 1.00 97.75 262 ASP A N 1
ATOM 2050 C CA . ASP A 1 262 ? -11.770 -8.165 20.674 1.00 97.75 262 ASP A CA 1
ATOM 2051 C C . ASP A 1 262 ? -12.581 -6.861 20.697 1.00 97.75 262 ASP A C 1
ATOM 2053 O O . ASP A 1 262 ? -13.680 -6.806 21.253 1.00 97.75 262 ASP A O 1
ATOM 2057 N N . LEU A 1 263 ? -12.063 -5.816 20.050 1.00 98.19 263 LEU A N 1
ATOM 2058 C CA . LEU A 1 263 ? -12.720 -4.526 19.884 1.00 98.19 263 LEU A CA 1
ATOM 2059 C C . LEU A 1 263 ? -12.542 -4.012 18.451 1.00 98.19 263 LEU A C 1
ATOM 2061 O O . LEU A 1 263 ? -11.434 -3.978 17.926 1.00 98.19 263 LEU A O 1
ATOM 2065 N N . ILE A 1 264 ? -13.619 -3.548 17.823 1.00 97.81 264 ILE A N 1
ATOM 2066 C CA . ILE A 1 264 ? -13.540 -2.793 16.567 1.00 97.81 264 ILE A CA 1
ATOM 2067 C C . ILE A 1 264 ? -14.256 -1.459 16.736 1.00 97.81 264 ILE A C 1
ATOM 2069 O O . ILE A 1 264 ? -15.424 -1.428 17.130 1.00 97.81 264 ILE A O 1
ATOM 2073 N N . THR A 1 265 ? -13.569 -0.365 16.412 1.00 97.25 265 THR A N 1
ATOM 2074 C CA . THR A 1 265 ? -14.071 1.006 16.549 1.00 97.25 265 THR A CA 1
ATOM 2075 C C . THR A 1 265 ? -14.148 1.702 15.195 1.00 97.25 265 THR A C 1
ATOM 2077 O O . THR A 1 265 ? -13.330 1.472 14.307 1.00 97.25 265 THR A O 1
ATOM 2080 N N . ALA A 1 266 ? -15.165 2.545 15.017 1.00 94.50 266 ALA A N 1
ATOM 2081 C CA . ALA A 1 266 ? -15.275 3.460 13.885 1.00 94.50 266 ALA A CA 1
ATOM 2082 C C . ALA A 1 266 ? -15.978 4.750 14.330 1.00 94.50 266 ALA A C 1
ATOM 2084 O O . ALA A 1 266 ? -17.209 4.800 14.438 1.00 94.50 266 ALA A O 1
ATOM 2085 N N . SER A 1 267 ? -15.189 5.791 14.598 1.00 91.00 267 SER A N 1
ATOM 2086 C CA . SER A 1 267 ? -15.660 7.093 15.082 1.00 91.00 267 SER A CA 1
ATOM 2087 C C . SER A 1 267 ? -15.822 8.091 13.937 1.00 91.00 267 SER A C 1
ATOM 2089 O O . SER A 1 267 ? -14.848 8.472 13.298 1.00 91.00 267 SER A O 1
ATOM 2091 N N . PHE A 1 268 ? -17.049 8.553 13.684 1.00 83.56 268 PHE A N 1
ATOM 2092 C CA . PHE A 1 268 ? -17.381 9.485 12.596 1.00 83.56 268 PHE A CA 1
ATOM 2093 C C . PHE A 1 268 ? -16.812 9.041 11.240 1.00 83.56 268 PHE A C 1
ATOM 2095 O O . PHE A 1 268 ? -16.346 9.847 10.431 1.00 83.56 268 PHE A O 1
ATOM 2102 N N . PHE A 1 269 ? -16.858 7.731 10.993 1.00 82.12 269 PHE A N 1
ATOM 2103 C CA . PHE A 1 269 ? -16.265 7.124 9.815 1.00 82.12 269 PHE A CA 1
ATOM 2104 C C . PHE A 1 269 ? -17.133 7.377 8.576 1.00 82.12 269 PHE A C 1
ATOM 2106 O O . PHE A 1 269 ? -18.215 6.807 8.409 1.00 82.12 269 PHE A O 1
ATOM 2113 N N . HIS A 1 270 ? -16.684 8.290 7.713 1.00 81.44 270 HIS A N 1
ATOM 2114 C CA . HIS A 1 270 ? -17.451 8.724 6.547 1.00 81.44 270 HIS A CA 1
ATOM 2115 C C . HIS A 1 270 ? -17.333 7.710 5.402 1.00 81.44 270 HIS A C 1
ATOM 2117 O O . HIS A 1 270 ? -16.425 7.786 4.576 1.00 81.44 270 HIS A O 1
ATOM 2123 N N . VAL A 1 271 ? -18.300 6.795 5.330 1.00 82.25 271 VAL A N 1
ATOM 2124 C CA . VAL A 1 271 ? -18.458 5.837 4.226 1.00 82.25 271 VAL A CA 1
ATOM 2125 C C . VAL A 1 271 ? -19.681 6.216 3.383 1.00 82.25 271 VAL A C 1
ATOM 2127 O O . VAL A 1 271 ? -20.742 6.495 3.964 1.00 82.25 271 VAL A O 1
ATOM 2130 N N . PRO A 1 272 ? -19.585 6.196 2.036 1.00 84.31 272 PRO A N 1
ATOM 2131 C CA . PRO A 1 272 ? -20.745 6.352 1.163 1.00 84.31 272 PRO A CA 1
ATOM 2132 C C . PRO A 1 272 ? -21.874 5.389 1.549 1.00 84.31 272 PRO A C 1
ATOM 2134 O O . PRO A 1 272 ? -21.627 4.218 1.837 1.00 84.31 272 PRO A O 1
ATOM 2137 N N . ALA A 1 273 ? -23.125 5.858 1.530 1.00 82.31 273 ALA A N 1
ATOM 2138 C CA . ALA A 1 273 ? -24.278 5.063 1.970 1.00 82.31 273 ALA A CA 1
ATOM 2139 C C . ALA A 1 273 ? -24.405 3.716 1.226 1.00 82.31 273 ALA A C 1
ATOM 2141 O O . ALA A 1 273 ? -24.758 2.704 1.827 1.00 82.31 273 ALA A O 1
ATOM 2142 N N . THR A 1 274 ? -24.038 3.677 -0.059 1.00 86.94 274 THR A N 1
ATOM 2143 C CA . THR A 1 274 ? -24.032 2.458 -0.887 1.00 86.94 274 THR A CA 1
ATOM 2144 C C . THR A 1 274 ? -23.031 1.403 -0.410 1.00 86.94 274 THR A C 1
ATOM 2146 O O . THR A 1 274 ? -23.258 0.211 -0.601 1.00 86.94 274 THR A O 1
ATOM 2149 N N . GLU A 1 275 ? -21.948 1.824 0.244 1.00 88.75 275 GLU A N 1
ATOM 2150 C CA . GLU A 1 275 ? -20.846 0.963 0.686 1.00 88.75 275 GLU A CA 1
ATOM 2151 C C . GLU A 1 275 ? -20.910 0.615 2.174 1.00 88.75 275 GLU A C 1
ATOM 2153 O O . GLU A 1 275 ? -20.348 -0.388 2.619 1.00 88.75 275 GLU A O 1
ATOM 2158 N N . ARG A 1 276 ? -21.636 1.413 2.959 1.00 87.94 276 ARG A N 1
ATOM 2159 C CA . ARG A 1 276 ? -21.681 1.325 4.422 1.00 87.94 276 ARG A CA 1
ATOM 2160 C C . ARG A 1 276 ? -22.061 -0.063 4.931 1.00 87.94 276 ARG A C 1
ATOM 2162 O O . ARG A 1 276 ? -21.351 -0.633 5.755 1.00 87.94 276 ARG A O 1
ATOM 2169 N N . LYS A 1 277 ? -23.118 -0.662 4.370 1.00 86.69 277 LYS A N 1
ATOM 2170 C CA . LYS A 1 277 ? -23.554 -2.021 4.732 1.00 86.69 277 LYS A CA 1
ATOM 2171 C C . LYS A 1 277 ? -22.470 -3.068 4.467 1.00 86.69 277 LYS A C 1
ATOM 2173 O O . LYS A 1 277 ? -22.340 -4.019 5.235 1.00 86.69 277 LYS A O 1
ATOM 2178 N N . ARG A 1 278 ? -21.698 -2.913 3.386 1.00 89.81 278 ARG A N 1
ATOM 2179 C CA . ARG A 1 278 ? -20.586 -3.811 3.050 1.00 89.81 278 ARG A CA 1
ATOM 2180 C C . ARG A 1 278 ? -19.448 -3.659 4.056 1.00 89.81 278 ARG A C 1
ATOM 2182 O O . ARG A 1 278 ? -18.958 -4.669 4.549 1.00 89.81 278 ARG A O 1
ATOM 2189 N N . VAL A 1 279 ? -19.083 -2.427 4.407 1.00 90.94 279 VAL A N 1
ATOM 2190 C CA . VAL A 1 279 ? -18.052 -2.140 5.417 1.00 90.94 279 VAL A CA 1
ATOM 2191 C C . VAL A 1 279 ? -18.444 -2.687 6.790 1.00 90.94 279 VAL A C 1
ATOM 2193 O O . VAL A 1 279 ? -17.655 -3.399 7.402 1.00 90.94 279 VAL A O 1
ATOM 2196 N N . TRP A 1 280 ? -19.672 -2.455 7.254 1.00 90.00 280 TRP A N 1
ATOM 2197 C CA . TRP A 1 280 ? -20.127 -2.984 8.544 1.00 90.00 280 TRP A CA 1
ATOM 2198 C C . TRP A 1 280 ? -20.110 -4.511 8.595 1.00 90.00 280 TRP A C 1
ATOM 2200 O O . TRP A 1 280 ? -19.675 -5.084 9.588 1.00 90.00 280 TRP A O 1
ATOM 2210 N N . LYS A 1 281 ? -20.497 -5.190 7.508 1.00 90.12 281 LYS A N 1
ATOM 2211 C CA . LYS A 1 281 ? -20.355 -6.650 7.422 1.00 90.12 281 LYS A CA 1
ATOM 2212 C C . LYS A 1 281 ? -18.899 -7.104 7.521 1.00 90.12 281 LYS A C 1
ATOM 2214 O O . LYS A 1 281 ? -18.646 -8.099 8.192 1.00 90.12 281 LYS A O 1
ATOM 2219 N N . LYS A 1 282 ? -17.956 -6.389 6.888 1.00 92.19 282 LYS A N 1
ATOM 2220 C CA . LYS A 1 282 ? -16.516 -6.672 7.028 1.00 92.19 282 LYS A CA 1
ATOM 2221 C C . LYS A 1 282 ? -16.076 -6.539 8.489 1.00 92.19 282 LYS A C 1
ATOM 2223 O O . LYS A 1 282 ? -15.415 -7.439 8.990 1.00 92.19 282 LYS A O 1
ATOM 2228 N N . MET A 1 283 ? -16.484 -5.467 9.174 1.00 93.38 283 MET A N 1
ATOM 2229 C CA . MET A 1 283 ? -16.166 -5.252 10.593 1.00 93.38 283 MET A CA 1
ATOM 2230 C C . MET A 1 283 ? -16.714 -6.387 11.461 1.00 93.38 283 MET A C 1
ATOM 2232 O O . MET A 1 283 ? -15.968 -6.988 12.219 1.00 93.38 283 MET A O 1
ATOM 2236 N N . VAL A 1 284 ? -17.991 -6.747 11.303 1.00 92.25 284 VAL A N 1
ATOM 2237 C CA . VAL A 1 284 ? -18.597 -7.844 12.074 1.00 92.25 284 VAL A CA 1
ATOM 2238 C C . VAL A 1 284 ? -17.880 -9.174 11.833 1.00 92.25 284 VAL A C 1
ATOM 2240 O O . VAL A 1 284 ? -17.652 -9.920 12.778 1.00 92.25 284 VAL A O 1
ATOM 2243 N N . ALA A 1 285 ? -17.504 -9.469 10.587 1.00 92.31 285 ALA A N 1
ATOM 2244 C CA . ALA A 1 285 ? -16.783 -10.694 10.251 1.00 92.31 285 ALA A CA 1
ATOM 2245 C C . ALA A 1 285 ? -15.360 -10.747 10.834 1.00 92.31 285 ALA A C 1
ATOM 2247 O O . ALA A 1 285 ? -14.825 -11.836 11.008 1.00 92.31 285 ALA A O 1
ATOM 2248 N N . ALA A 1 286 ? -14.757 -9.592 11.131 1.00 94.50 286 ALA A N 1
ATOM 2249 C CA . ALA A 1 286 ? -13.425 -9.491 11.716 1.00 94.50 286 ALA A CA 1
ATOM 2250 C C . ALA A 1 286 ? -13.425 -9.549 13.257 1.00 94.50 286 ALA A C 1
ATOM 2252 O O . ALA A 1 286 ? -12.352 -9.595 13.857 1.00 94.50 286 ALA A O 1
ATOM 2253 N N . LEU A 1 287 ? -14.593 -9.543 13.912 1.00 95.44 287 LEU A N 1
ATOM 2254 C CA . LEU A 1 287 ? -14.686 -9.637 15.371 1.00 95.44 287 LEU A CA 1
ATOM 2255 C C . LEU A 1 287 ? -14.322 -11.035 15.870 1.00 95.44 287 LEU A C 1
ATOM 2257 O O . LEU A 1 287 ? -14.741 -12.052 15.313 1.00 95.44 287 LEU A O 1
ATOM 2261 N N . ALA A 1 288 ? -13.612 -11.070 16.992 1.00 95.94 288 ALA A N 1
ATOM 2262 C CA . ALA A 1 288 ? -13.464 -12.267 17.795 1.00 95.94 288 ALA A CA 1
ATOM 2263 C C . ALA A 1 288 ? -14.819 -12.709 18.366 1.00 95.94 288 ALA A C 1
ATOM 2265 O O . ALA A 1 288 ? -15.777 -11.936 18.486 1.00 95.94 288 ALA A O 1
ATOM 2266 N N . ARG A 1 289 ? -14.909 -13.977 18.775 1.00 92.38 289 ARG A N 1
ATOM 2267 C CA . ARG A 1 289 ? -16.089 -14.467 19.501 1.00 92.38 289 ARG A CA 1
ATOM 2268 C C . ARG A 1 289 ? -16.221 -13.720 20.828 1.00 92.38 289 ARG A C 1
ATOM 2270 O O . ARG A 1 289 ? -15.325 -13.791 21.657 1.00 92.38 289 ARG A O 1
ATOM 2277 N N . GLY A 1 290 ? -17.357 -13.051 21.030 1.00 91.56 290 GLY A N 1
ATOM 2278 C CA . GLY A 1 290 ? -17.585 -12.197 22.202 1.00 91.56 290 GLY A CA 1
ATOM 2279 C C . GLY A 1 290 ? -16.977 -10.794 22.086 1.00 91.56 290 GLY A C 1
ATOM 2280 O O . GLY A 1 290 ? -17.078 -10.026 23.038 1.00 91.56 290 GLY A O 1
ATOM 2281 N N . GLY A 1 291 ? -16.382 -10.454 20.937 1.00 95.00 291 GLY A N 1
ATOM 2282 C CA . GLY A 1 291 ? -15.829 -9.131 20.671 1.00 95.00 291 GLY A CA 1
ATOM 2283 C C . GLY A 1 291 ? -16.898 -8.041 20.579 1.00 95.00 291 GLY A C 1
ATOM 2284 O O . GLY A 1 291 ? -18.078 -8.301 20.325 1.00 95.00 291 GLY A O 1
ATOM 2285 N N . THR A 1 292 ? -16.468 -6.798 20.772 1.00 95.81 292 THR A N 1
ATOM 2286 C CA . THR A 1 292 ? -17.337 -5.618 20.809 1.00 95.81 292 THR A CA 1
ATOM 2287 C C . THR A 1 292 ? -17.148 -4.753 19.566 1.00 95.81 292 THR A C 1
ATOM 2289 O O . THR A 1 292 ? -16.029 -4.427 19.179 1.00 95.81 292 THR A O 1
ATOM 2292 N N . LEU A 1 293 ? -18.258 -4.331 18.955 1.00 94.62 293 LEU A N 1
ATOM 2293 C CA . LEU A 1 293 ? -18.278 -3.363 17.857 1.00 94.62 293 LEU A CA 1
ATOM 2294 C C . LEU A 1 293 ? -18.811 -2.020 18.355 1.00 94.62 293 LEU A C 1
ATOM 2296 O O . LEU A 1 293 ? -19.961 -1.938 18.787 1.00 94.62 293 LEU A O 1
ATOM 2300 N N . VAL A 1 294 ? -18.008 -0.964 18.235 1.00 94.69 294 VAL A N 1
ATOM 2301 C CA . VAL A 1 294 ? -18.397 0.408 18.579 1.00 94.69 294 VAL A CA 1
ATOM 2302 C C . VAL A 1 294 ? -18.386 1.267 17.319 1.00 94.69 294 VAL A C 1
ATOM 2304 O O . VAL A 1 294 ? -17.342 1.523 16.725 1.00 94.69 294 VAL A O 1
ATOM 2307 N N . ILE A 1 295 ? -19.561 1.739 16.911 1.00 91.75 295 ILE A N 1
ATOM 2308 C CA . ILE A 1 295 ? -19.716 2.666 15.786 1.00 91.75 295 ILE A CA 1
ATOM 2309 C C . ILE A 1 295 ? -20.316 3.959 16.329 1.00 91.75 295 ILE A C 1
ATOM 2311 O O . ILE A 1 295 ? -21.417 3.952 16.878 1.00 91.75 295 ILE A O 1
ATOM 2315 N N . ILE A 1 296 ? -19.604 5.069 16.148 1.00 89.56 296 ILE A N 1
ATOM 2316 C CA . ILE A 1 296 ? -20.067 6.406 16.523 1.00 89.56 296 ILE A CA 1
ATOM 2317 C C . ILE A 1 296 ? -20.299 7.185 15.234 1.00 89.56 296 ILE A C 1
ATOM 2319 O O . ILE A 1 296 ? -19.420 7.281 14.381 1.00 89.56 296 ILE A O 1
ATOM 2323 N N . GLY A 1 297 ? -21.491 7.745 15.071 1.00 84.69 297 GLY A N 1
ATOM 2324 C CA . GLY A 1 297 ? -21.860 8.504 13.883 1.00 84.69 297 GLY A CA 1
ATOM 2325 C C . GLY A 1 297 ? -22.814 9.638 14.207 1.00 84.69 297 GLY A C 1
ATOM 2326 O O . GLY A 1 297 ? -23.153 9.879 15.363 1.00 84.69 297 GLY A O 1
ATOM 2327 N N . HIS A 1 298 ? -23.248 10.333 13.162 1.00 77.06 298 HIS A N 1
ATOM 2328 C CA . HIS A 1 298 ? -24.208 11.421 13.284 1.00 77.06 298 HIS A CA 1
ATOM 2329 C C . HIS A 1 298 ? -25.631 10.892 13.135 1.00 77.06 298 HIS A C 1
ATOM 2331 O O . HIS A 1 298 ? -25.972 10.298 12.107 1.00 77.06 298 HIS A O 1
ATOM 2337 N N . ALA A 1 299 ? -26.460 11.136 14.149 1.00 70.00 299 ALA A N 1
ATOM 2338 C CA . ALA A 1 299 ? -27.866 10.767 14.120 1.00 70.00 299 ALA A CA 1
ATOM 2339 C C . ALA A 1 299 ? -28.619 11.559 13.038 1.00 70.00 299 ALA A C 1
ATOM 2341 O O . ALA A 1 299 ? -28.361 12.742 12.800 1.00 70.00 299 ALA A O 1
ATOM 2342 N N . ILE A 1 300 ? -29.596 10.915 12.395 1.00 64.44 300 ILE A N 1
ATOM 2343 C CA . ILE A 1 300 ? -30.471 11.566 11.404 1.00 64.44 300 ILE A CA 1
ATOM 2344 C C . ILE A 1 300 ? -31.235 12.748 12.039 1.00 64.44 300 ILE A C 1
ATOM 2346 O O . ILE A 1 300 ? -31.410 13.786 11.397 1.00 64.44 300 ILE A O 1
ATOM 2350 N N . GLU A 1 301 ? -31.592 12.624 13.320 1.00 59.22 301 GLU A N 1
ATOM 2351 C CA . GLU A 1 301 ? -32.414 13.563 14.099 1.00 59.22 301 GLU A CA 1
ATOM 2352 C C . GLU A 1 301 ? -31.734 14.914 14.407 1.00 59.22 301 GLU A C 1
ATOM 2354 O O . GLU A 1 301 ? -32.416 15.878 14.743 1.00 59.22 301 GLU A O 1
ATOM 2359 N N . GLU A 1 302 ? -30.422 15.073 14.181 1.00 52.56 302 GLU A N 1
ATOM 2360 C CA . GLU A 1 302 ? -29.740 16.379 14.305 1.00 52.56 302 GLU A CA 1
ATOM 2361 C C . GLU A 1 302 ? -30.147 17.395 13.212 1.00 52.56 302 GLU A C 1
ATOM 2363 O O . GLU A 1 302 ? -29.680 18.531 13.202 1.00 52.56 302 GLU A O 1
ATOM 2368 N N . ALA A 1 303 ? -31.016 17.026 12.261 1.00 47.12 303 ALA A N 1
ATOM 2369 C CA . ALA A 1 303 ? -31.532 17.946 11.241 1.00 47.12 303 ALA A CA 1
ATOM 2370 C C . ALA A 1 303 ? -32.503 19.010 11.793 1.00 47.12 303 ALA A C 1
ATOM 2372 O O . ALA A 1 303 ? -32.665 20.053 11.163 1.00 47.12 303 ALA A O 1
ATOM 2373 N N . THR A 1 304 ? -33.141 18.780 12.946 1.00 46.03 304 THR A N 1
ATOM 2374 C CA . THR A 1 304 ? -34.191 19.671 13.480 1.00 46.03 304 THR A CA 1
ATOM 2375 C C . THR A 1 304 ? -33.691 20.754 14.440 1.00 46.03 304 THR A C 1
ATOM 2377 O O . THR A 1 304 ? -34.483 21.595 14.852 1.00 46.03 304 THR A O 1
ATOM 2380 N N . SER A 1 305 ? -32.401 20.781 14.796 1.00 49.41 305 SER A N 1
ATOM 2381 C CA . SER A 1 305 ? -31.858 21.700 15.815 1.00 49.41 305 SER A CA 1
ATOM 2382 C C . SER A 1 305 ? -31.202 22.976 15.266 1.00 49.41 305 SER A C 1
ATOM 2384 O O . SER A 1 305 ? -30.670 23.768 16.040 1.00 49.41 305 SER A O 1
ATOM 2386 N N . GLY A 1 306 ? -31.217 23.208 13.947 1.00 45.59 306 GLY A N 1
ATOM 2387 C CA . GLY A 1 306 ? -30.635 24.415 13.334 1.00 45.59 306 GLY A CA 1
ATOM 2388 C C . GLY A 1 306 ? -29.099 24.482 13.356 1.00 45.59 306 GLY A C 1
ATOM 2389 O O . GLY A 1 306 ? -28.519 25.453 12.876 1.00 45.59 306 GLY A O 1
ATOM 2390 N N . VAL A 1 307 ? -28.425 23.448 13.868 1.00 49.03 307 VAL A N 1
ATOM 2391 C CA . VAL A 1 307 ? -26.968 23.291 13.794 1.00 49.03 307 VAL A CA 1
ATOM 2392 C C . VAL A 1 307 ? -26.612 22.689 12.433 1.00 49.03 307 VAL A C 1
ATOM 2394 O O . VAL A 1 307 ? -27.233 21.717 12.001 1.00 49.03 307 VAL A O 1
ATOM 2397 N N . HIS A 1 308 ? -25.608 23.239 11.739 1.00 49.50 308 HIS A N 1
ATOM 2398 C CA . HIS A 1 308 ? -25.069 22.650 10.506 1.00 49.50 308 HIS A CA 1
ATOM 2399 C C . HIS A 1 308 ? -24.401 21.293 10.798 1.00 49.50 308 HIS A C 1
ATOM 2401 O O . HIS A 1 308 ? -23.185 21.196 10.945 1.00 49.50 308 HIS A O 1
ATOM 2407 N N . GLY A 1 309 ? -25.207 20.234 10.898 1.00 53.56 309 GLY A N 1
ATOM 2408 C CA . GLY A 1 309 ? -24.736 18.854 10.935 1.00 53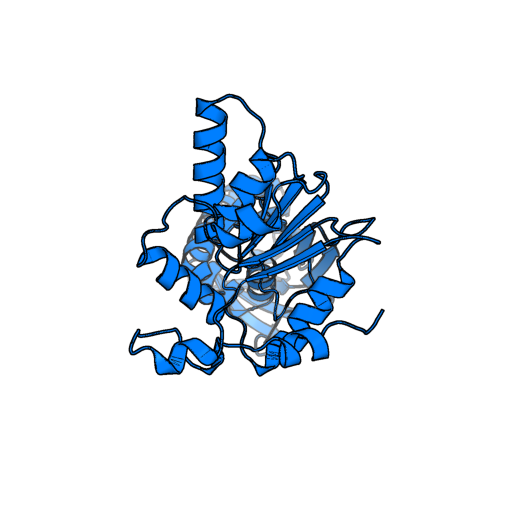.56 309 GLY A CA 1
ATOM 2409 C C . GLY A 1 309 ? -24.189 18.418 9.570 1.00 53.56 309 GLY A C 1
ATOM 2410 O O . GLY A 1 309 ? -24.463 19.062 8.551 1.00 53.56 309 GLY A O 1
ATOM 2411 N N . PRO A 1 310 ? -23.442 17.308 9.498 1.00 58.75 310 PRO A N 1
ATOM 2412 C CA . PRO A 1 310 ? -22.871 16.835 8.241 1.00 58.75 310 PRO A CA 1
ATOM 2413 C C . PRO A 1 310 ? -23.960 16.515 7.205 1.00 58.75 310 PRO A C 1
ATOM 2415 O O . PRO A 1 310 ? -25.118 16.287 7.580 1.00 58.75 310 PRO A O 1
ATOM 2418 N N . PRO A 1 311 ? -23.609 16.483 5.906 1.00 66.06 311 PRO A N 1
ATOM 2419 C CA . PRO A 1 311 ? -24.519 16.097 4.833 1.00 66.06 311 PRO A CA 1
ATOM 2420 C C . PRO A 1 311 ? -25.338 14.840 5.153 1.00 66.06 311 PRO A C 1
ATOM 2422 O O . PRO A 1 311 ? -24.826 13.896 5.751 1.00 66.06 311 PRO A O 1
ATOM 2425 N N . GLN A 1 312 ? -26.597 14.800 4.708 1.00 66.00 312 GLN A N 1
ATOM 2426 C CA . GLN A 1 312 ? -27.539 13.712 5.015 1.00 66.00 312 GLN A CA 1
ATOM 2427 C C . GLN A 1 312 ? -26.996 12.321 4.652 1.00 66.00 312 GLN A C 1
ATOM 2429 O O . GLN A 1 312 ? -27.218 11.366 5.388 1.00 66.00 312 GLN A O 1
ATOM 2434 N N . HIS A 1 313 ? -26.220 12.214 3.570 1.00 67.50 313 HIS A N 1
ATOM 2435 C CA . HIS A 1 313 ? -25.623 10.951 3.130 1.00 67.50 313 HIS A CA 1
ATOM 2436 C C . HIS A 1 313 ? -24.570 10.380 4.096 1.00 67.50 313 HIS A C 1
ATOM 2438 O O . HIS A 1 313 ? -24.183 9.229 3.928 1.00 67.50 313 HIS A O 1
ATOM 2444 N N . LEU A 1 314 ? -24.102 11.147 5.088 1.00 68.50 314 LEU A N 1
ATOM 2445 C CA . LEU A 1 314 ? -23.163 10.703 6.129 1.00 68.50 314 LEU A CA 1
ATOM 2446 C C . LEU A 1 314 ? -23.854 10.311 7.440 1.00 68.50 314 LEU A C 1
ATOM 2448 O O . LEU A 1 314 ? -23.190 9.858 8.370 1.00 68.50 314 LEU A O 1
ATOM 2452 N N . ARG A 1 315 ? -25.174 10.492 7.523 1.00 78.06 315 ARG A N 1
ATOM 2453 C CA . ARG A 1 315 ? -25.984 10.121 8.684 1.00 78.06 315 ARG A CA 1
ATOM 2454 C C . ARG A 1 315 ? -26.548 8.715 8.489 1.00 78.06 315 ARG A C 1
ATOM 2456 O O . ARG A 1 315 ? -26.724 8.263 7.354 1.00 78.06 315 ARG A O 1
ATOM 2463 N N . PHE A 1 316 ? -26.821 8.036 9.593 1.00 76.31 316 PHE A N 1
ATOM 2464 C CA . PHE A 1 316 ? -27.496 6.740 9.621 1.00 76.31 316 PHE A CA 1
ATOM 2465 C C . PHE A 1 316 ? -28.306 6.612 10.904 1.00 76.31 316 PHE A C 1
ATOM 2467 O O . PHE A 1 316 ? -28.009 7.263 11.908 1.00 76.31 316 PHE A O 1
ATOM 2474 N N . ASP A 1 317 ? -29.345 5.786 10.858 1.00 77.81 317 ASP A N 1
ATOM 2475 C CA . ASP A 1 317 ? -30.108 5.419 12.039 1.00 77.81 317 ASP A CA 1
ATOM 2476 C C . ASP A 1 317 ? -29.723 4.021 12.534 1.00 77.81 317 ASP A C 1
ATOM 2478 O O . ASP A 1 317 ? -28.944 3.265 11.943 1.00 77.81 317 ASP A O 1
ATOM 2482 N N . HIS A 1 318 ? -30.292 3.677 13.676 1.00 77.19 318 HIS A N 1
ATOM 2483 C CA . HIS A 1 318 ? -30.082 2.389 14.302 1.00 77.19 318 HIS A CA 1
ATOM 2484 C C . HIS A 1 318 ? -30.723 1.221 13.523 1.00 77.19 318 HIS A C 1
ATOM 2486 O O . HIS A 1 318 ? -30.275 0.081 13.664 1.00 77.19 318 HIS A O 1
ATOM 2492 N N . ALA A 1 319 ? -31.737 1.469 12.685 1.00 78.25 319 ALA A N 1
ATOM 2493 C CA . ALA A 1 319 ? -32.345 0.433 11.853 1.00 78.25 319 ALA A CA 1
ATOM 2494 C C . ALA A 1 319 ? -31.402 0.014 10.713 1.00 78.25 319 ALA A C 1
ATOM 2496 O O . ALA A 1 319 ? -31.252 -1.183 10.457 1.00 78.25 319 ALA A O 1
ATOM 2497 N N . GLU A 1 320 ? -30.711 0.971 10.089 1.00 78.44 320 GLU A N 1
ATOM 2498 C CA . GLU A 1 320 ? -29.679 0.718 9.082 1.00 78.44 320 GLU A CA 1
ATOM 2499 C C . GLU A 1 320 ? -28.551 -0.148 9.663 1.00 78.44 320 GLU A C 1
ATOM 2501 O O . GLU A 1 320 ? -28.178 -1.166 9.071 1.00 78.44 320 GLU A O 1
ATOM 2506 N N . LEU A 1 321 ? -28.068 0.204 10.863 1.00 76.06 321 LEU A N 1
ATOM 2507 C CA . LEU A 1 321 ? -27.004 -0.519 11.567 1.00 76.06 321 LEU A CA 1
ATOM 2508 C C . LEU A 1 321 ? -27.422 -1.957 11.913 1.00 76.06 321 LEU A C 1
ATOM 2510 O O . LEU A 1 321 ? -26.721 -2.916 11.579 1.00 76.06 321 LEU A O 1
ATOM 2514 N N . ARG A 1 322 ? -28.621 -2.136 12.481 1.00 77.62 322 ARG A N 1
ATOM 2515 C CA . ARG A 1 322 ? -29.193 -3.468 12.756 1.00 77.62 322 ARG A CA 1
ATOM 2516 C C . ARG A 1 322 ? -29.432 -4.296 11.495 1.00 77.62 322 ARG A C 1
ATOM 2518 O O . ARG A 1 322 ? -29.368 -5.517 11.554 1.00 77.62 322 ARG A O 1
ATOM 2525 N N . GLY A 1 323 ? -29.710 -3.665 10.356 1.00 75.75 323 GLY A N 1
ATOM 2526 C CA . GLY A 1 323 ? -29.916 -4.352 9.079 1.00 75.75 323 GLY A CA 1
ATOM 2527 C C . GLY A 1 323 ? -28.635 -4.913 8.446 1.00 75.75 323 GLY A C 1
ATOM 2528 O O . GLY A 1 323 ? -28.714 -5.678 7.474 1.00 75.75 323 GLY A O 1
ATOM 2529 N N . ALA A 1 324 ? -27.462 -4.521 8.947 1.00 68.62 324 ALA A N 1
ATOM 2530 C CA . ALA A 1 324 ? -26.159 -4.980 8.471 1.00 68.62 324 ALA A CA 1
ATOM 2531 C C . ALA A 1 324 ? -25.506 -6.025 9.383 1.00 68.62 324 ALA A C 1
ATOM 2533 O O . ALA A 1 324 ? -24.765 -6.871 8.881 1.00 68.62 324 ALA A O 1
ATOM 2534 N N . ILE A 1 325 ? -25.803 -5.982 10.683 1.00 71.25 325 ILE A N 1
ATOM 2535 C CA . ILE A 1 325 ? -25.311 -6.940 11.673 1.00 71.25 325 ILE A CA 1
ATOM 2536 C C . ILE A 1 325 ? -26.218 -8.188 11.625 1.00 71.25 325 ILE A C 1
ATOM 2538 O O . ILE A 1 325 ? -27.437 -8.050 11.753 1.00 71.25 325 ILE A O 1
ATOM 2542 N N . PRO A 1 326 ? -25.683 -9.404 11.398 1.00 63.97 326 PRO A N 1
ATOM 2543 C CA . PRO A 1 326 ? -26.467 -10.634 11.457 1.00 63.97 326 PRO A CA 1
ATOM 2544 C C . PRO A 1 326 ? -27.194 -10.734 12.801 1.00 63.97 326 PRO A C 1
ATOM 2546 O O . PRO A 1 326 ? -26.614 -10.425 13.839 1.00 63.97 326 PRO A O 1
ATOM 2549 N N . LYS A 1 327 ? -28.458 -11.170 12.793 1.00 62.16 327 LYS A N 1
ATOM 2550 C CA . LYS A 1 327 ? -29.152 -11.493 14.045 1.00 62.16 327 LYS A CA 1
ATOM 2551 C C . LYS A 1 327 ? -28.433 -12.690 14.676 1.00 62.16 327 LYS A C 1
ATOM 2553 O O . LYS A 1 327 ? -28.331 -13.724 14.018 1.00 62.16 327 LYS A O 1
ATOM 2558 N N . SER A 1 328 ? -27.906 -12.501 15.885 1.00 53.84 328 SER A N 1
ATOM 2559 C CA . SER A 1 328 ? -27.396 -13.571 16.752 1.00 53.84 328 SER A CA 1
ATOM 2560 C C . SER A 1 328 ? -28.494 -14.567 17.093 1.00 53.84 328 SER A C 1
ATOM 2562 O O . SER A 1 328 ? -29.613 -14.073 17.378 1.00 53.84 328 SER A O 1
#

Radius of gyration: 23.96 Å; chains: 1; bounding box: 69×40×63 Å

Sequence (328 aa):
MKVSLRVMLPCTVSEAWAALHDPAVFTAVSKPFLRFRPLNPEEFPKAWSTGSTYVVEGLALGFIPLGHQEINPVTTESDTEKTFSDNGRGISGALGLVSSFRHRMTLRPSGVGPTELQDELEFDAGVLSPLFWLGFRMFWWWRHRVMKKLVSSWRSEAGLSWDERYTRKKWSGNPNSSLVAAVSGLTPGTALDLGCGEGADALWLAEQGFEVTALDASPLALARGEEHRRAQVTRDHQPRIIRWIAQDVITEPLPESPTGFDLITASFFHVPATERKRVWKKMVAALARGGTLVIIGHAIEEATSGVHGPPQHLRFDHAELRGAIPKS

Foldseek 3Di:
DKDKDKDWFQAALVLVVQLVFAVVLVQQLCPQQKHKQWDVVRDDDRTDDAQDKTKIFIAGRNHHTQAIKIFHWHWDDDPFKIKIKTQIAGDDHNRNLWVGWIWMWMWGFPLQRTIMIMIMIDIDNDPCVVVVVVVVNVSVVSSSVSSNVCSVVSADPVQVVLQVVLVPDDDPLAADPVLCVVCPPPDAEEEEEEQCFLNSNLQVSLVVVHQYEYEHLGSPRSNNNVVVQVVVCVVPVDDRRYGYHNDDLQPDADDADPQAGLEYEYALNQDFLVRVLVSLLSNLVRHGDNHDYYYHHDALVVPPPPDPDDDNRSHDDPVSNVVSHDDD